Protein 3CU9 (pdb70)

Radius of gyration: 17.92 Å; Cα contacts (8 Å, |Δi|>4): 888; chains: 1; bounding box: 46×46×39 Å

Solvent-accessible surface area: 13416 Å² total; per-residue (Å²): 79,110,14,11,50,6,60,154,51,52,0,78,145,45,106,28,64,23,118,60,58,36,127,0,21,12,0,5,1,12,40,47,60,80,37,6,1,0,2,6,17,6,38,2,0,43,4,2,22,5,130,56,0,16,111,7,116,86,50,28,134,9,15,117,88,51,19,122,49,8,143,151,59,4,84,140,29,127,82,65,82,0,40,2,2,1,2,2,61,41,106,43,60,9,14,0,0,0,0,0,0,29,143,65,115,7,40,0,0,0,0,3,0,13,4,102,8,2,27,60,179,56,138,80,54,102,28,91,63,89,11,44,16,25,76,1,60,81,109,46,98,27,6,0,9,8,8,0,0,2,7,16,122,143,31,52,0,24,0,0,0,0,5,42,94,31,0,0,3,0,6,81,2,64,41,136,84,0,45,22,65,116,180,34,128,54,49,51,8,0,12,40,61,96,160,92,5,4,1,17,1,5,4,1,10,40,56,116,28,62,9,1,0,0,0,0,10,25,58,15,59,132,23,105,132,6,62,3,43,0,0,2,0,40,8,144,89,13,64,12,100,2,41,14,111,129,53,64,29,0,70,130,26,3,15,27,71,24,23,103,24,92,143,94,54,31,3,0,0,16,3,0,1,1,20,6,73,128,4,0,0,0,0,0,0,0,5,14,38,140,118,133,4,48,16,20,4,18,4,52,30,0,58,28,44,156,121,12,17,7,97,35,53,184

InterPro domains:
  IPR006710 Glycoside hydrolase, family 43 [PF04616] (25-311)
  IPR016840 Glycoside hydrolase, family 43, endo-1, 5-alpha-L-arabinosidase [PIRSF026534] (13-313)
  IPR023296 Glycosyl hydrolase, five-bladed beta-propeller domain superfamily [G3DSA:2.115.10.20] (2-315)
  IPR023296 Glycosyl hydrolase, five-bladed beta-propeller domain superfamily [SSF75005] (22-313)
  IPR050727 Glycosyl hydrolase 43 family arabinanases [PTHR43301] (21-313)

Organism: Geobacillus stearothermophilus (NCBI:txid1422)

CATH classification: 2.115.10.20

Sequence (314 aa):
VHFHPFGNVNFYEMDWSLKGDLWAHDPVIAKEGSRWYVFHTGSGIQIKTSEDGVHWENMGWVFPSLPDWYKQYVPEKDEDHLWAPDICFYNGIYYLYYSVSTFGKNTSVIGLATNQTLDPRDPDYEWKDMGPVIHSTASDNYNAIDPNVVFDQEGQPWLSFGSFWSGIQLIQLDTETMKPAAQAELLTIASRGEEPNAIEAPFIVCRNGYYYLFVSFDFCCRGIESTYKIAVGRSKDITGPYVDKNGVSMMQGGGTILDEGNDRWIGPGHCAVYFSGVSAILVNHAYDALKNGEPTLQIRPLYWDDEGWPYLSV

B-factor: mean 14.88, std 10.83, range [4.78, 112.62]

GO terms:
  GO:0046558 arabinan endo-1,5-alpha-L-arabinosidase activity (F, EXP)

Secondary structure (DSSP, 8-state):
-TTS--TT--GGGS----EE--B-SS-EEEEETTEEEEEESEETSEEEEESSSSEEEEEEES-SS--TTHHHH-TT--S-EEEEEEEEEETTEEEEEEEE--TT---EEEEEEEES-S-TTSTT---EEEEEEEEE-TTSSS---S-EEEE-TTS-EEEEE-BSTT-EEEEE--TTT-S--TTPPPEEEE--SSSS--EEEEEEEEETTEEEEEEEES--SSGGG---EEEEEEESSTTS--B-TTS-BGGGT--EEEE---SSEEEEEEEEEEEETTEEEEEEEEEETTTTTEEEEEEEEEEE-TTS-EEE--

Nearest PDB structures (foldseek):
  3cu9-assembly1_A  TM=1.003E+00  e=9.666E-62  Geobacillus stearothermophilus
  6f1g-assembly1_A  TM=1.001E+00  e=3.423E-59  Geobacillus stearothermophilus
  3d61-assembly1_A  TM=1.002E+00  e=5.316E-59  Geobacillus stearothermophilus
  3d60-assembly1_A  TM=1.002E+00  e=2.543E-58  Geobacillus stearothermophilus
  6a8h-assembly1_A  TM=9.991E-01  e=6.716E-56  Geobacillus thermodenitrificans

Foldseek 3Di:
DQFAADEFDFQVVDDQQAEEDFFFAQWDWHDDPQKIKIWFKDAQIWIWIDRHNGYIDTDDHQPPDDDPCLCVQEVPDDGGIKGNWEWTADPQKIWIWIKRYDPPAQSIWIWIWMFNDPDVVDPRGHTHGLGTADGDDRVDQWHHGQWYWDQPPVGWIKIWFTAWRQEIKIWTADVPSRHGDPPIDIAHAAFQQDVRTGKGQWYWDDDPQKIKIKIWGFADDPQQPGQIFIWIFIDSDPRDQTAHPVRHGRSNNHTHTAGRDDPAWHHWDSWYKDDNPNWIKIWTWTQGPVPRGRTGIGIFTWDADPVGHIYGDD

Structure (mmCIF, N/CA/C/O backbone):
data_3CU9
#
_entry.id   3CU9
#
_cell.length_a   86.141
_cell.length_b   89.579
_cell.length_c   76.041
_cell.angle_alpha   90.00
_cell.angle_beta   90.00
_cell.angle_gamma   90.00
#
_symmetry.space_group_name_H-M   'C 2 2 21'
#
loop_
_entity.id
_entity.type
_entity.pdbx_description
1 polymer 'Intracellular arabinanase'
2 non-polymer 'CALCIUM ION'
3 non-polymer GLYCEROL
4 water water
#
loop_
_atom_site.group_PDB
_atom_site.id
_atom_site.type_symbol
_atom_site.label_atom_id
_atom_site.label_alt_id
_atom_site.label_comp_id
_atom_site.label_asym_id
_atom_site.label_entity_id
_atom_site.label_seq_id
_atom_site.pdbx_PDB_ins_code
_atom_site.Cartn_x
_atom_site.Cartn_y
_atom_site.Cartn_z
_atom_site.occupancy
_atom_site.B_iso_or_equiv
_atom_site.auth_seq_id
_atom_site.auth_comp_id
_atom_site.auth_asym_id
_atom_site.auth_atom_id
_atom_site.pdbx_PDB_model_num
ATOM 1 N N . VAL A 1 1 ? -24.333 6.664 35.600 1.00 15.53 2 VAL A N 1
ATOM 2 C CA . VAL A 1 1 ? -23.188 6.168 34.881 1.00 13.61 2 VAL A CA 1
ATOM 3 C C . VAL A 1 1 ? -22.099 7.187 35.157 1.00 11.93 2 VAL A C 1
ATOM 4 O O . VAL A 1 1 ? -22.206 8.320 34.707 1.00 12.31 2 VAL A O 1
ATOM 8 N N . HIS A 1 2 ? -21.057 6.775 35.881 1.00 12.35 3 HIS A N 1
ATOM 9 C CA . HIS A 1 2 ? -20.136 7.789 36.432 1.00 12.69 3 HIS A CA 1
ATOM 10 C C . HIS A 1 2 ? -19.508 8.652 35.359 1.00 11.04 3 HIS A C 1
ATOM 11 O O . HIS A 1 2 ? -19.246 9.816 35.576 1.00 12.52 3 HIS A O 1
ATOM 18 N N . PHE A 1 3 ? -19.257 8.057 34.203 1.00 10.20 4 PHE A N 1
ATOM 19 C CA . PHE A 1 3 ? -18.528 8.740 33.133 1.00 9.78 4 PHE A CA 1
ATOM 20 C C . PHE A 1 3 ? -19.472 9.465 32.180 1.00 8.97 4 PHE A C 1
ATOM 21 O O . PHE A 1 3 ? -18.954 10.249 31.354 1.00 9.22 4 PHE A O 1
ATOM 29 N N . HIS A 1 4 ? -20.769 9.270 32.288 1.00 9.75 5 HIS A N 1
ATOM 30 C CA . HIS A 1 4 ? -21.827 10.016 31.554 1.00 8.94 5 HIS A CA 1
ATOM 31 C C . HIS A 1 4 ? -22.903 10.424 32.554 1.00 9.26 5 HIS A C 1
ATOM 32 O O . HIS A 1 4 ? -24.042 9.916 32.499 1.00 10.60 5 HIS A O 1
ATOM 39 N N . PRO A 1 5 ? -22.555 11.309 33.477 1.00 9.61 6 PRO A N 1
ATOM 40 C CA . PRO A 1 5 ? -23.518 11.631 34.569 1.00 10.51 6 PRO A CA 1
ATOM 41 C C . PRO A 1 5 ? -24.617 12.569 34.138 1.00 10.19 6 PRO A C 1
ATOM 42 O O . PRO A 1 5 ? -24.372 13.596 33.476 1.00 11.09 6 PRO A O 1
ATOM 46 N N . PHE A 1 6 ? -25.859 12.292 34.578 1.00 13.02 7 PHE A N 1
ATOM 47 C CA . PHE A 1 6 ? -27.004 13.195 34.282 1.00 16.57 7 PHE A CA 1
ATOM 48 C C . PHE A 1 6 ? -27.793 13.595 35.528 1.00 26.61 7 PHE A C 1
ATOM 49 O O . PHE A 1 6 ? -28.959 13.938 35.485 1.00 48.17 7 PHE A O 1
ATOM 57 N N . GLY A 1 7 ? -27.190 13.654 36.697 1.00 19.57 8 GLY A N 1
ATOM 58 C CA . GLY A 1 7 ? -27.885 14.080 37.896 1.00 24.64 8 GLY A CA 1
ATOM 59 C C . GLY A 1 7 ? -29.071 13.199 38.186 1.00 21.38 8 GLY A C 1
ATOM 60 O O . GLY A 1 7 ? -29.114 11.990 37.974 1.00 51.49 8 GLY A O 1
ATOM 61 N N . ASN A 1 8 ? -30.092 13.867 38.702 1.00 38.22 9 ASN A N 1
ATOM 62 C CA . ASN A 1 8 ? -31.311 13.247 39.175 1.00 48.59 9 ASN A CA 1
ATOM 63 C C . ASN A 1 8 ? -32.456 13.369 38.171 1.00 53.62 9 ASN A C 1
ATOM 64 O O . ASN A 1 8 ? -33.479 12.707 38.389 1.00 71.27 9 ASN A O 1
ATOM 69 N N . VAL A 1 9 ? -32.289 14.197 37.140 1.00 44.02 10 VAL A N 1
ATOM 70 C CA . VAL A 1 9 ? -33.401 14.474 36.222 1.00 35.00 10 VAL A CA 1
ATOM 71 C C . VAL A 1 9 ? -33.891 13.133 35.672 1.00 22.62 10 VAL A C 1
ATOM 72 O O . VAL A 1 9 ? -33.127 12.190 35.682 1.00 28.70 10 VAL A O 1
ATOM 76 N N . ASN A 1 10 ? -35.149 13.089 35.258 1.00 19.99 11 ASN A N 1
ATOM 77 C CA . ASN A 1 10 ? -35.852 11.871 34.905 1.00 18.68 11 ASN A CA 1
ATOM 78 C C . ASN A 1 10 ? -36.264 11.989 33.456 1.00 17.53 11 ASN A C 1
ATOM 79 O O . ASN A 1 10 ? -37.213 12.671 33.100 1.00 18.37 11 ASN A O 1
ATOM 84 N N . PHE A 1 11 ? -35.532 11.186 32.648 1.00 14.92 12 PHE A N 1
ATOM 85 C CA . PHE A 1 11 ? -35.755 11.380 31.244 1.00 12.71 12 PHE A CA 1
ATOM 86 C C . PHE A 1 11 ? -37.160 10.918 30.809 1.00 12.49 12 PHE A C 1
ATOM 87 O O . PHE A 1 11 ? -37.653 11.387 29.803 1.00 13.05 12 PHE A O 1
ATOM 95 N N . TYR A 1 12 ? -37.783 9.973 31.514 1.00 12.25 13 TYR A N 1
ATOM 96 C CA . TYR A 1 12 ? -39.070 9.442 31.082 1.00 12.70 13 TYR A CA 1
ATOM 97 C C . TYR A 1 12 ? -40.198 10.413 31.387 1.00 12.53 13 TYR A C 1
ATOM 98 O O . TYR A 1 12 ? -41.305 10.299 30.824 1.00 15.22 13 TYR A O 1
ATOM 107 N N . GLU A 1 13 ? -39.972 11.405 32.237 1.00 12.74 14 GLU A N 1
ATOM 108 C CA . GLU A 1 13 ? -40.978 12.385 32.572 1.00 14.50 14 GLU A CA 1
ATOM 109 C C . GLU A 1 13 ? -40.967 13.580 31.651 1.00 16.10 14 GLU A C 1
ATOM 110 O O . GLU A 1 13 ? -41.947 14.342 31.660 1.00 18.18 14 GLU A O 1
ATOM 116 N N . MET A 1 14 ? -39.914 13.804 30.887 1.00 12.73 15 MET A N 1
ATOM 117 C CA . MET A 1 14 ? -39.619 15.058 30.214 1.00 14.47 15 MET A CA 1
ATOM 118 C C . MET A 1 14 ? -40.318 15.097 28.876 1.00 11.41 15 MET A C 1
ATOM 119 O O . MET A 1 14 ? -40.577 14.065 28.246 1.00 15.26 15 MET A O 1
ATOM 124 N N . ASP A 1 15 ? -40.598 16.293 28.408 1.00 14.15 16 ASP A N 1
ATOM 125 C CA . ASP A 1 15 ? -41.148 16.586 27.085 1.00 15.90 16 ASP A CA 1
ATOM 126 C C . ASP A 1 15 ? -40.069 16.800 26.044 1.00 14.84 16 ASP A C 1
ATOM 127 O O . ASP A 1 15 ? -39.610 17.939 25.931 1.00 18.55 16 ASP A O 1
ATOM 132 N N . TRP A 1 16 ? -39.640 15.821 25.293 1.00 12.62 17 TRP A N 1
ATOM 133 C CA . TRP A 1 16 ? -38.525 15.875 24.378 1.00 11.63 17 TRP A CA 1
ATOM 134 C C . TRP A 1 16 ? -38.906 16.397 23.007 1.00 13.86 17 TRP A C 1
ATOM 135 O O . TRP A 1 16 ? -38.386 15.914 21.977 1.00 20.37 17 TRP A O 1
ATOM 146 N N . SER A 1 17 ? -39.735 17.421 22.938 1.00 14.49 18 SER A N 1
ATOM 147 C CA . SER A 1 17 ? -40.089 18.145 21.733 1.00 13.36 18 SER A CA 1
ATOM 148 C C . SER A 1 17 ? -39.018 19.174 21.516 1.00 12.44 18 SER A C 1
ATOM 149 O O . SER A 1 17 ? -39.159 20.246 22.052 1.00 14.04 18 SER A O 1
ATOM 152 N N . LEU A 1 18 ? -37.944 18.822 20.798 1.00 10.29 19 LEU A N 1
ATOM 153 C CA . LEU A 1 18 ? -36.814 19.751 20.769 1.00 10.37 19 LEU A CA 1
ATOM 154 C C . LEU A 1 18 ? -37.119 21.027 19.978 1.00 10.86 19 LEU A C 1
ATOM 155 O O . LEU A 1 18 ? -37.967 21.083 19.087 1.00 12.18 19 LEU A O 1
ATOM 160 N N . LYS A 1 19 ? -36.385 22.071 20.356 1.00 10.46 20 LYS A N 1
ATOM 161 C CA . LYS A 1 19 ? -36.549 23.376 19.761 1.00 11.10 20 LYS A CA 1
ATOM 162 C C . LYS A 1 19 ? -35.188 24.026 19.556 1.00 11.02 20 LYS A C 1
ATOM 163 O O . LYS A 1 19 ? -34.241 23.699 20.256 1.00 12.20 20 LYS A O 1
ATOM 169 N N . GLY A 1 20 ? -35.144 25.005 18.648 1.00 12.08 21 GLY A N 1
ATOM 170 C CA . GLY A 1 20 ? -33.934 25.815 18.517 1.00 12.39 21 GLY A CA 1
ATOM 171 C C . GLY A 1 20 ? -33.112 25.349 17.331 1.00 11.32 21 GLY A C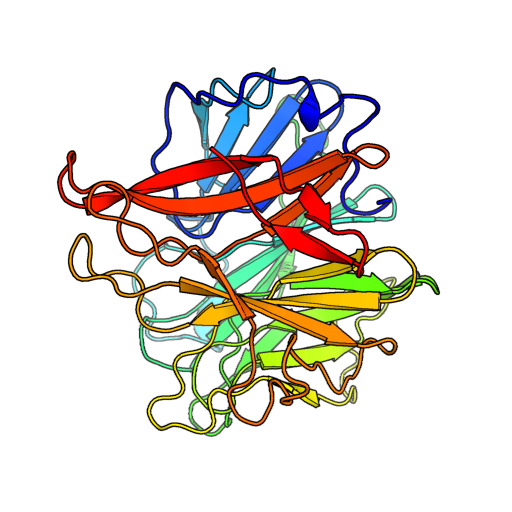 1
ATOM 172 O O . GLY A 1 20 ? -33.622 25.028 16.235 1.00 14.77 21 GLY A O 1
ATOM 173 N N . ASP A 1 21 ? -31.809 25.343 17.590 1.00 11.27 22 ASP A N 1
ATOM 174 C CA . ASP A 1 21 ? -30.786 25.057 16.575 1.00 11.39 22 ASP A CA 1
ATOM 175 C C . ASP A 1 21 ? -30.569 23.553 16.554 1.00 10.50 22 ASP A C 1
ATOM 176 O O . ASP A 1 21 ? -29.777 23.043 17.327 1.00 11.98 22 ASP A O 1
ATOM 181 N N . LEU A 1 22 ? -31.268 22.843 15.684 1.00 11.24 23 LEU A N 1
ATOM 182 C CA . LEU A 1 22 ? -31.289 21.364 15.742 1.00 10.47 23 LEU A CA 1
ATOM 183 C C . LEU A 1 22 ? -30.528 20.727 14.605 1.00 10.65 23 LEU A C 1
ATOM 184 O O . LEU A 1 22 ? -30.541 19.482 14.529 1.00 10.38 23 LEU A O 1
ATOM 189 N N . TRP A 1 23 ? -29.816 21.441 13.738 1.00 11.20 24 TRP A N 1
ATOM 190 C CA . TRP A 1 23 ? -28.968 20.772 12.760 1.00 10.86 24 TRP A CA 1
ATOM 191 C C . TRP A 1 23 ? -27.895 19.995 13.479 1.00 9.81 24 TRP A C 1
ATOM 192 O O . TRP A 1 23 ? -27.183 20.591 14.298 1.00 11.90 24 TRP A O 1
ATOM 203 N N . ALA A 1 24 ? -27.726 18.728 13.191 1.00 8.98 25 ALA A N 1
ATOM 204 C CA . ALA A 1 24 ? -26.713 17.948 13.917 1.00 9.75 25 ALA A CA 1
ATOM 205 C C . ALA A 1 24 ? -26.434 16.700 13.093 1.00 8.61 25 ALA A C 1
ATOM 206 O O . ALA A 1 24 ? -27.306 16.165 12.424 1.00 9.37 25 ALA A O 1
ATOM 208 N N . HIS A 1 25 ? -25.207 16.218 13.206 1.00 8.36 26 HIS A N 1
ATOM 209 C CA . HIS A 1 25 ? -24.798 14.976 12.552 1.00 8.44 26 HIS A CA 1
ATOM 210 C C . HIS A 1 25 ? -23.845 14.267 13.483 1.00 7.27 26 HIS A C 1
ATOM 211 O O . HIS A 1 25 ? -22.826 14.897 13.879 1.00 7.87 26 HIS A O 1
ATOM 218 N N . ASP A 1 26 ? -24.125 13.014 13.847 1.00 7.12 27 ASP A N 1
ATOM 219 C CA . ASP A 1 26 ? -23.253 12.203 14.692 1.00 7.95 27 ASP A CA 1
ATOM 220 C C . ASP A 1 26 ? -23.079 12.715 16.115 1.00 8.05 27 ASP A C 1
ATOM 221 O O . ASP A 1 26 ? -21.937 12.871 16.604 1.00 9.25 27 ASP A O 1
ATOM 226 N N . PRO A 1 27 ? -24.183 12.979 16.816 1.00 8.27 28 PRO A N 1
ATOM 227 C CA . PRO A 1 27 ? -24.104 13.654 18.122 1.00 8.81 28 PRO A CA 1
ATOM 228 C C . PRO A 1 27 ? -23.711 12.791 19.303 1.00 8.47 28 PRO A C 1
ATOM 229 O O . PRO A 1 27 ? -23.934 11.563 19.339 1.00 10.08 28 PRO A O 1
ATOM 233 N N . VAL A 1 28 ? -23.203 13.481 20.318 1.00 7.48 29 VAL A N 1
ATOM 234 C CA . VAL A 1 28 ? -23.139 12.992 21.683 1.00 7.34 29 VAL A CA 1
ATOM 235 C C . VAL A 1 28 ? -23.558 14.119 22.610 1.00 6.96 29 VAL A C 1
ATOM 236 O O . VAL A 1 28 ? -23.588 15.297 22.194 1.00 8.18 29 VAL A O 1
ATOM 240 N N . ILE A 1 29 ? -23.864 13.806 23.871 1.00 7.72 30 ILE A N 1
ATOM 241 C CA . ILE A 1 29 ? -24.364 14.752 24.874 1.00 7.98 30 ILE A CA 1
ATOM 242 C C . ILE A 1 29 ? -23.602 14.538 26.187 1.00 7.95 30 ILE A C 1
ATOM 243 O O . ILE A 1 29 ? -23.304 13.427 26.575 1.00 8.43 30 ILE A O 1
ATOM 248 N N . ALA A 1 30 ? -23.321 15.679 26.853 1.00 8.54 31 ALA A N 1
ATOM 249 C CA . ALA A 1 30 ? -22.894 15.666 28.227 1.00 8.58 31 ALA A CA 1
ATOM 250 C C . ALA A 1 30 ? -23.635 16.746 29.022 1.00 9.19 31 ALA A C 1
ATOM 251 O O . ALA A 1 30 ? -24.100 17.729 28.438 1.00 11.10 31 ALA A O 1
ATOM 253 N N . LYS A 1 31 ? -23.686 16.568 30.322 1.00 8.82 32 LYS A N 1
ATOM 254 C CA . LYS A 1 31 ? -24.314 17.518 31.219 1.00 9.77 32 LYS A CA 1
ATOM 255 C C . LYS A 1 31 ? -23.339 17.823 32.347 1.00 9.19 32 LYS A C 1
ATOM 256 O O . LYS A 1 31 ? -22.778 16.892 32.922 1.00 10.62 32 LYS A O 1
ATOM 262 N N . GLU A 1 32 ? -23.133 19.091 32.618 1.00 10.66 33 GLU A N 1
ATOM 263 C CA . GLU A 1 32 ? -22.294 19.511 33.734 1.00 10.27 33 GLU A CA 1
ATOM 264 C C . GLU A 1 32 ? -23.082 20.571 34.462 1.00 11.59 33 GLU A C 1
ATOM 265 O O . GLU A 1 32 ? -23.420 21.626 33.956 1.00 12.41 33 GLU A O 1
ATOM 271 N N . GLY A 1 33 ? -23.396 20.275 35.720 1.00 13.07 34 GLY A N 1
ATOM 272 C CA . GLY A 1 33 ? -24.278 21.174 36.489 1.00 16.10 34 GLY A CA 1
ATOM 273 C C . GLY A 1 33 ? -25.620 21.345 35.768 1.00 16.01 34 GLY A C 1
ATOM 274 O O . GLY A 1 33 ? -26.166 20.353 35.306 1.00 17.19 34 GLY A O 1
ATOM 275 N N . SER A 1 34 ? -26.058 22.586 35.634 1.00 16.50 35 SER A N 1
ATOM 276 C CA . SER A 1 34 ? -27.353 22.887 35.001 1.00 17.83 35 SER A CA 1
ATOM 277 C C . SER A 1 34 ? -27.291 22.957 33.501 1.00 16.04 35 SER A C 1
ATOM 278 O O . SER A 1 34 ? -28.323 23.191 32.888 1.00 17.06 35 SER A O 1
ATOM 281 N N . ARG A 1 35 ? -26.121 22.792 32.883 1.00 13.79 36 ARG A N 1
ATOM 282 C CA . ARG A 1 35 ? -25.968 23.000 31.455 1.00 10.64 36 ARG A CA 1
ATOM 283 C C . ARG A 1 35 ? -25.752 21.701 30.722 1.00 10.63 36 ARG A C 1
ATOM 284 O O . ARG A 1 35 ? -24.989 20.828 31.184 1.00 11.14 36 ARG A O 1
ATOM 292 N N . TRP A 1 36 ? -26.402 21.603 29.572 1.00 9.70 37 TRP A N 1
ATOM 293 C CA . TRP A 1 36 ? -26.271 20.454 28.691 1.00 9.54 37 TRP A CA 1
ATOM 294 C C . TRP A 1 36 ? -25.488 20.855 27.426 1.00 8.90 37 TRP A C 1
ATOM 295 O O . TRP A 1 36 ? -25.571 22.025 27.009 1.00 10.54 37 TRP A O 1
ATOM 306 N N . TYR A 1 37 ? -24.753 19.905 26.845 1.00 8.91 38 TYR A N 1
ATOM 307 C CA . TYR A 1 37 ? -23.918 20.175 25.652 1.00 8.86 38 TYR A CA 1
ATOM 308 C C . TYR A 1 37 ? -24.106 19.056 24.652 1.00 8.58 38 TYR A C 1
ATOM 309 O O . TYR A 1 37 ? -24.154 17.882 25.012 1.00 10.12 38 TYR A O 1
ATOM 318 N N . VAL A 1 38 ? -24.197 19.426 23.375 1.00 8.09 39 VAL A N 1
ATOM 319 C CA . VAL A 1 38 ? -24.088 18.501 22.261 1.00 7.96 39 VAL A CA 1
ATOM 320 C C . VAL A 1 38 ? -22.733 18.774 21.584 1.00 7.42 39 VAL A C 1
ATOM 321 O O . VAL A 1 38 ? -22.405 19.948 21.348 1.00 8.51 39 VAL A O 1
ATOM 325 N N . PHE A 1 39 ? -22.029 17.709 21.287 1.00 7.30 40 PHE A N 1
ATOM 326 C CA . PHE A 1 39 ? -20.886 17.793 20.358 1.00 7.20 40 PHE A CA 1
ATOM 327 C C . PHE A 1 39 ? -21.276 17.022 19.135 1.00 6.66 40 PHE A C 1
ATOM 328 O O . PHE A 1 39 ? -21.810 15.921 19.218 1.00 7.64 40 PHE A O 1
ATOM 336 N N . HIS A 1 40 ? -20.918 17.523 17.959 1.00 6.74 41 HIS A N 1
ATOM 337 C CA . HIS A 1 40 ? -21.247 16.782 16.733 1.00 7.55 41 HIS A CA 1
ATOM 338 C C . HIS A 1 40 ? -20.261 17.103 15.624 1.00 6.80 41 HIS A C 1
ATOM 339 O O . HIS A 1 40 ? -19.426 18.016 15.689 1.00 7.18 41 HIS A O 1
ATOM 346 N N . THR A 1 41 ? -20.403 16.345 14.522 1.00 6.84 42 THR A N 1
ATOM 347 C CA . THR A 1 41 ? -19.563 16.501 13.339 1.00 7.18 42 THR A CA 1
ATOM 348 C C . THR A 1 41 ? -19.707 17.868 12.738 1.00 7.30 42 THR A C 1
ATOM 349 O O . THR A 1 41 ? -20.815 18.406 12.590 1.00 8.71 42 THR A O 1
ATOM 353 N N . GLY A 1 42 ? -18.570 18.461 12.359 1.00 7.37 43 GLY A N 1
ATOM 354 C CA . GLY A 1 42 ? -18.568 19.734 11.670 1.00 7.85 43 GLY A CA 1
ATOM 355 C C . GLY A 1 42 ? -17.227 20.441 11.890 1.00 7.72 43 GLY A C 1
ATOM 356 O O . GLY A 1 42 ? -16.289 19.880 12.450 1.00 7.92 43 GLY A O 1
ATOM 357 N N . SER A 1 43 ? -17.149 21.699 11.419 1.00 8.85 44 SER A N 1
ATOM 358 C CA . SER A 1 43 ? -15.897 22.401 11.478 1.00 9.04 44 SER A CA 1
ATOM 359 C C . SER A 1 43 ? -15.379 22.474 12.898 1.00 8.35 44 SER A C 1
ATOM 360 O O . SER A 1 43 ? -16.042 22.969 13.794 1.00 9.26 44 SER A O 1
ATOM 363 N N . GLY A 1 44 ? -14.161 21.984 13.098 1.00 8.67 45 GLY A N 1
ATOM 364 C CA . GLY A 1 44 ? -13.483 22.012 14.387 1.00 9.16 45 GLY A CA 1
ATOM 365 C C . GLY A 1 44 ? -14.162 21.309 15.548 1.00 7.87 45 GLY A C 1
ATOM 366 O O . GLY A 1 44 ? -13.696 21.535 16.696 1.00 8.22 45 GLY A O 1
ATOM 367 N N . ILE A 1 45 ? -15.128 20.435 15.256 1.00 7.42 46 ILE A N 1
ATOM 368 C CA . ILE A 1 45 ? -16.103 19.837 16.227 1.00 7.35 46 ILE A CA 1
ATOM 369 C C . ILE A 1 45 ? -17.067 20.946 16.683 1.00 7.15 46 ILE A C 1
ATOM 370 O O . ILE A 1 45 ? -16.667 21.903 17.369 1.00 8.86 46 ILE A O 1
ATOM 375 N N . GLN A 1 46 ? -18.319 20.827 16.261 1.00 7.79 47 GLN A N 1
ATOM 376 C CA . GLN A 1 46 ? -19.344 21.814 16.641 1.00 7.53 47 GLN A CA 1
ATOM 377 C C . GLN A 1 46 ? -19.926 21.541 18.003 1.00 7.58 47 GLN A C 1
ATOM 378 O O . GLN A 1 46 ? -20.099 20.349 18.376 1.00 8.06 47 GLN A O 1
ATOM 384 N N . ILE A 1 47 ? -20.311 22.597 18.701 1.00 8.24 48 ILE A N 1
ATOM 385 C CA . ILE A 1 47 ? -20.859 22.509 20.038 1.00 8.16 48 ILE A CA 1
ATOM 386 C C . ILE A 1 47 ? -22.226 23.224 20.073 1.00 8.47 48 ILE A C 1
ATOM 387 O O . ILE A 1 47 ? -22.322 24.323 19.484 1.00 8.94 48 ILE A O 1
ATOM 392 N N . LYS A 1 48 ? -23.178 22.638 20.772 1.00 8.15 49 LYS A N 1
ATOM 393 C CA . LYS A 1 48 ? -24.424 23.321 21.119 1.00 8.98 49 LYS A CA 1
ATOM 394 C C . LYS A 1 48 ? -24.595 23.235 22.625 1.00 8.92 49 LYS A C 1
ATOM 395 O O . LYS A 1 48 ? -24.052 22.351 23.245 1.00 9.51 49 LYS A O 1
ATOM 401 N N . THR A 1 49 ? -25.373 24.159 23.195 1.00 9.96 50 THR A N 1
ATOM 402 C CA . THR A 1 49 ? -25.702 24.132 24.621 1.00 9.26 50 THR A CA 1
ATOM 403 C C . THR A 1 49 ? -27.213 24.368 24.818 1.00 9.40 50 THR A C 1
ATOM 404 O O . THR A 1 49 ? -27.889 24.846 24.004 1.00 10.95 50 THR A O 1
ATOM 408 N N . SER A 1 50 ? -27.635 23.898 25.987 1.00 11.35 51 SER A N 1
ATOM 409 C CA . SER A 1 50 ? -29.016 23.993 26.429 1.00 10.95 51 SER A CA 1
ATOM 410 C C . SER A 1 50 ? -29.061 24.059 27.938 1.00 11.62 51 SER A C 1
ATOM 411 O O . SER A 1 50 ? -28.303 23.430 28.636 1.00 12.08 51 SER A O 1
ATOM 414 N N . GLU A 1 51 ? -30.052 24.845 28.431 1.00 11.14 52 GLU A N 1
ATOM 415 C CA . GLU A 1 51 ? -30.328 24.822 29.865 1.00 11.30 52 GLU A CA 1
ATOM 416 C C . GLU A 1 51 ? -31.144 23.626 30.307 1.00 11.99 52 GLU A C 1
ATOM 417 O O . GLU A 1 51 ? -31.106 23.238 31.496 1.00 14.26 52 GLU A O 1
ATOM 423 N N . ASP A 1 52 ? -31.889 23.018 29.422 1.00 11.80 53 ASP A N 1
ATOM 424 C CA . ASP A 1 52 ? -32.895 22.015 29.833 1.00 12.25 53 ASP A CA 1
ATOM 425 C C . ASP A 1 52 ? -32.804 20.683 29.087 1.00 12.71 53 ASP A C 1
ATOM 426 O O . ASP A 1 52 ? -33.553 19.771 29.467 1.00 14.32 53 ASP A O 1
ATOM 431 N N . GLY A 1 53 ? -31.976 20.604 28.043 1.00 11.72 54 GLY A N 1
ATOM 432 C CA . GLY A 1 53 ? -31.878 19.416 27.222 1.00 13.41 54 GLY A CA 1
ATOM 433 C C . GLY A 1 53 ? -32.783 19.428 25.995 1.00 12.07 54 GLY A C 1
ATOM 434 O O . GLY A 1 53 ? -32.708 18.536 25.158 1.00 11.42 54 GLY A O 1
ATOM 435 N N . VAL A 1 54 ? -33.631 20.464 25.924 1.00 11.48 55 VAL A N 1
ATOM 436 C CA . VAL A 1 54 ? -34.703 20.537 24.946 1.00 12.17 55 VAL A CA 1
ATOM 437 C C . VAL A 1 54 ? -34.587 21.719 23.994 1.00 10.76 55 VAL A C 1
ATOM 438 O O . VAL A 1 54 ? -34.777 21.529 22.768 1.00 11.70 55 VAL A O 1
ATOM 442 N N . HIS A 1 55 ? -34.297 22.902 24.509 1.00 11.50 56 HIS A N 1
ATOM 443 C CA . HIS A 1 55 ? -34.087 24.098 23.686 1.00 11.96 56 HIS A CA 1
ATOM 444 C C . HIS A 1 55 ? -32.603 24.254 23.473 1.00 10.75 56 HIS A C 1
ATOM 445 O O . HIS A 1 55 ? -31.853 24.492 24.443 1.00 11.63 56 HIS A O 1
ATOM 452 N N . TRP A 1 56 ? -32.133 24.108 22.237 1.00 10.72 57 TRP A N 1
ATOM 453 C CA . TRP A 1 56 ? -30.710 24.077 21.903 1.00 10.74 57 TRP A CA 1
ATOM 454 C C . TRP A 1 56 ? -30.268 25.327 21.183 1.00 10.43 57 TRP A C 1
ATOM 455 O O . TRP A 1 56 ? -30.989 25.867 20.349 1.00 11.67 57 TRP A O 1
ATOM 466 N N . GLU A 1 57 ? -29.049 25.750 21.495 1.00 10.93 58 GLU A N 1
ATOM 467 C CA . GLU A 1 57 ? -28.451 26.904 20.855 1.00 11.46 58 GLU A CA 1
ATOM 468 C C . GLU A 1 57 ? -27.038 26.588 20.397 1.00 11.13 58 GLU A C 1
ATOM 469 O O . GLU A 1 57 ? -26.243 26.035 21.162 1.00 10.75 58 GLU A O 1
ATOM 475 N N . ASN A 1 58 ? -26.722 27.006 19.171 1.00 11.31 59 ASN A N 1
ATOM 476 C CA . ASN A 1 58 ? -25.376 26.796 18.655 1.00 10.92 59 ASN A CA 1
ATOM 477 C C . ASN A 1 58 ? -24.375 27.574 19.489 1.00 12.24 59 ASN A C 1
ATOM 478 O O . ASN A 1 58 ? -24.662 28.764 19.765 1.00 16.22 59 ASN A O 1
ATOM 483 N N . MET A 1 59 ? -23.226 26.999 19.786 1.00 10.79 60 MET A N 1
ATOM 484 C CA . MET A 1 59 ? -22.246 27.708 20.645 1.00 13.86 60 MET A CA 1
ATOM 485 C C . MET A 1 59 ? -20.769 27.913 20.435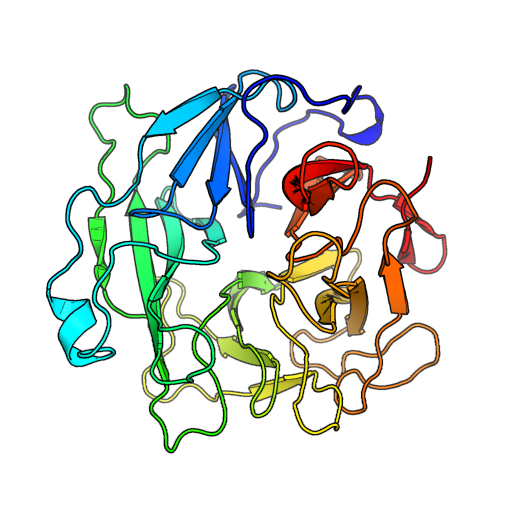 1.00 39.42 60 MET A C 1
ATOM 486 O O . MET A 1 59 ? -20.033 28.415 21.295 1.00 61.95 60 MET A O 1
ATOM 491 N N . GLY A 1 60 ? -20.185 27.493 19.412 1.00 17.27 61 GLY A N 1
ATOM 492 C CA . GLY A 1 60 ? -18.797 27.560 19.038 1.00 11.13 61 GLY A CA 1
ATOM 493 C C . GLY A 1 60 ? -18.289 26.181 18.591 1.00 9.57 61 GLY A C 1
ATOM 494 O O . GLY A 1 60 ? -19.058 25.344 18.100 1.00 11.18 61 GLY A O 1
ATOM 495 N N . TRP A 1 61 ? -17.003 26.050 18.732 1.00 9.32 62 TRP A N 1
ATOM 496 C CA . TRP A 1 61 ? -16.341 24.831 18.230 1.00 10.61 62 TRP A CA 1
ATOM 497 C C . TRP A 1 61 ? -15.137 24.577 19.081 1.00 10.69 62 TRP A C 1
ATOM 498 O O . TRP A 1 61 ? -14.652 25.462 19.827 1.00 14.14 62 TRP A O 1
ATOM 509 N N . VAL A 1 62 ? -14.599 23.332 19.015 1.00 9.52 63 VAL A N 1
ATOM 510 C CA . VAL A 1 62 ? -13.472 22.985 19.876 1.00 10.77 63 VAL A CA 1
ATOM 511 C C . VAL A 1 62 ? -12.119 23.478 19.351 1.00 11.37 63 VAL A C 1
ATOM 512 O O . VAL A 1 62 ? -11.311 23.956 20.145 1.00 13.40 63 VAL A O 1
ATOM 516 N N . PHE A 1 63 ? -11.836 23.314 18.061 1.00 10.86 64 PHE A N 1
ATOM 517 C CA . PHE A 1 63 ? -10.594 23.654 17.415 1.00 13.24 64 PHE A CA 1
ATOM 518 C C . PHE A 1 63 ? -10.769 24.682 16.311 1.00 14.46 64 PHE A C 1
ATOM 519 O O . PHE A 1 63 ? -11.071 24.404 15.155 1.00 21.53 64 PHE A O 1
ATOM 527 N N . PRO A 1 64 ? -10.510 25.935 16.651 1.00 17.71 65 PRO A N 1
ATOM 528 C CA . PRO A 1 64 ? -10.572 27.042 15.682 1.00 23.59 65 PRO A CA 1
ATOM 529 C C . PRO A 1 64 ? -9.540 26.911 14.542 1.00 16.11 65 PRO A C 1
ATOM 530 O O . PRO A 1 64 ? -9.698 27.300 13.403 1.00 22.62 65 PRO A O 1
ATOM 534 N N . SER A 1 65 ? -8.454 26.235 14.904 1.00 16.02 66 SER A N 1
ATOM 535 C CA . SER A 1 65 ? -7.381 25.914 13.964 1.00 17.92 66 SER A CA 1
ATOM 536 C C . SER A 1 65 ? -6.969 24.473 14.264 1.00 14.05 66 SER A C 1
ATOM 537 O O . SER A 1 65 ? -6.796 24.090 15.381 1.00 18.53 66 SER A O 1
ATOM 540 N N . LEU A 1 66 ? -6.867 23.734 13.196 1.00 16.40 67 LEU A N 1
ATOM 541 C CA . LEU A 1 66 ? -6.633 22.294 13.381 1.00 13.52 67 LEU A CA 1
ATOM 542 C C . LEU A 1 66 ? -5.173 22.021 13.729 1.00 13.87 67 LEU A C 1
ATOM 543 O O . LEU A 1 66 ? -4.256 22.631 13.144 1.00 16.87 67 LEU A O 1
ATOM 548 N N . PRO A 1 67 ? -4.900 21.118 14.644 1.00 11.44 68 PRO A N 1
ATOM 549 C CA . PRO A 1 67 ? -3.546 20.640 14.953 1.00 12.15 68 PRO A CA 1
ATOM 550 C C . PRO A 1 67 ? -2.743 20.236 13.740 1.00 9.72 68 PRO A C 1
ATOM 551 O O . PRO A 1 67 ? -3.255 19.521 12.887 1.00 10.92 68 PRO A O 1
ATOM 555 N N . ASP A 1 68 ? -1.479 20.614 13.688 1.00 10.69 69 ASP A N 1
ATOM 556 C CA . ASP A 1 68 ? -0.597 20.217 12.596 1.00 10.69 69 ASP A CA 1
ATOM 557 C C . ASP A 1 68 ? -0.468 18.691 12.468 1.00 9.79 69 ASP A C 1
ATOM 558 O O . ASP A 1 68 ? -0.282 18.200 11.334 1.00 9.65 69 ASP A O 1
ATOM 563 N N . TRP A 1 69 ? -0.527 17.955 13.577 1.00 8.57 70 TRP A N 1
ATOM 564 C CA . TRP A 1 69 ? -0.218 16.521 13.515 1.00 8.36 70 TRP A CA 1
ATOM 565 C C . TRP A 1 69 ? -1.217 15.745 12.678 1.00 7.86 70 TRP A C 1
ATOM 566 O O . TRP A 1 69 ? -0.909 14.652 12.235 1.00 8.02 70 TRP A O 1
ATOM 577 N N . TYR A 1 70 ? -2.404 16.289 12.431 1.00 8.16 71 TYR A N 1
ATOM 578 C CA . TYR A 1 70 ? -3.365 15.576 11.571 1.00 8.47 71 TYR A CA 1
ATOM 579 C C . TYR A 1 70 ? -2.754 15.221 10.234 1.00 8.90 71 TYR A C 1
ATOM 580 O O . TYR A 1 70 ? -3.050 14.181 9.652 1.00 9.52 71 TYR A O 1
ATOM 589 N N . LYS A 1 71 ? -1.901 16.089 9.718 1.00 9.16 72 LYS A N 1
ATOM 590 C CA . LYS A 1 71 ? -1.316 15.949 8.392 1.00 10.80 72 LYS A CA 1
ATOM 591 C C . LYS A 1 71 ? -0.342 14.758 8.329 1.00 9.62 72 LYS A C 1
ATOM 592 O O . LYS A 1 71 ? -0.088 14.217 7.253 1.00 10.92 72 LYS A O 1
ATOM 598 N N . GLN A 1 72 ? 0.185 14.357 9.466 1.00 9.06 73 GLN A N 1
ATOM 599 C CA . GLN A 1 72 ? 1.096 13.204 9.513 1.00 9.82 73 GLN A CA 1
ATOM 600 C C . GLN A 1 72 ? 0.330 11.910 9.213 1.00 9.63 73 GLN A C 1
ATOM 601 O O . GLN A 1 72 ? 0.936 10.927 8.769 1.00 10.39 73 GLN A O 1
ATOM 607 N N . TYR A 1 73 ? -0.976 11.897 9.509 1.00 9.40 74 TYR A N 1
ATOM 608 C CA . TYR A 1 73 ? -1.804 10.692 9.330 1.00 9.35 74 TYR A CA 1
ATOM 609 C C . TYR A 1 73 ? -2.738 10.768 8.138 1.00 9.52 74 TYR A C 1
ATOM 610 O O . TYR A 1 73 ? -2.989 9.755 7.502 1.00 10.47 74 TYR A O 1
ATOM 619 N N . VAL A 1 74 ? -3.249 11.963 7.837 1.00 9.42 75 VAL A N 1
ATOM 620 C CA . VAL A 1 74 ? -4.256 12.156 6.781 1.00 9.19 75 VAL A CA 1
ATOM 621 C C . VAL A 1 74 ? -3.829 13.343 5.916 1.00 10.46 75 VAL A C 1
ATOM 622 O O . VAL A 1 74 ? -4.454 14.420 5.938 1.00 10.18 75 VAL A O 1
ATOM 626 N N . PRO A 1 75 ? -2.709 13.225 5.220 1.00 10.94 76 PRO A N 1
ATOM 627 C CA . PRO A 1 75 ? -2.129 14.379 4.539 1.00 13.72 76 PRO A CA 1
ATOM 628 C C . PRO A 1 75 ? -3.036 14.954 3.433 1.00 14.23 76 PRO A C 1
ATOM 629 O O . PRO A 1 75 ? -2.880 16.123 3.115 1.00 17.39 76 PRO A O 1
ATOM 633 N N . GLU A 1 76 ? -3.954 14.180 2.885 1.00 12.51 77 GLU A N 1
ATOM 634 C CA . GLU A 1 76 ? -4.800 14.748 1.833 1.00 16.39 77 GLU A CA 1
ATOM 635 C C . GLU A 1 76 ? -6.034 15.461 2.348 1.00 13.15 77 GLU A C 1
ATOM 636 O O . GLU A 1 76 ? -6.773 16.034 1.539 1.00 15.38 77 GLU A O 1
ATOM 642 N N . LYS A 1 77 ? -6.266 15.483 3.650 1.00 11.36 78 LYS A N 1
ATOM 643 C CA . LYS A 1 77 ? -7.425 16.234 4.144 1.00 12.93 78 LYS A CA 1
ATOM 644 C C . LYS A 1 77 ? -7.242 17.709 3.888 1.00 13.38 78 LYS A C 1
ATOM 645 O O . LYS A 1 77 ? -6.187 18.250 4.213 1.00 20.40 78 LYS A O 1
ATOM 651 N N . ASP A 1 78 ? -8.296 18.296 3.332 1.00 14.12 79 ASP A N 1
ATOM 652 C CA . ASP A 1 78 ? -8.194 19.662 2.810 1.00 17.32 79 ASP A CA 1
ATOM 653 C C . ASP A 1 78 ? -9.327 20.538 3.331 1.00 22.66 79 ASP A C 1
ATOM 654 O O . ASP A 1 78 ? -9.536 21.568 2.662 1.00 26.30 79 ASP A O 1
ATOM 659 N N . GLU A 1 79 ? -10.009 20.201 4.397 1.00 17.05 80 GLU A N 1
ATOM 660 C CA . GLU A 1 79 ? -11.090 20.999 4.972 1.00 14.07 80 GLU A CA 1
ATOM 661 C C . GLU A 1 79 ? -11.077 20.727 6.483 1.00 11.98 80 GLU A C 1
ATOM 662 O O . GLU A 1 79 ? -10.326 19.862 6.982 1.00 13.38 80 GLU A O 1
ATOM 668 N N . ASP A 1 80 ? -11.930 21.454 7.235 1.00 12.07 81 ASP A N 1
ATOM 669 C CA . ASP A 1 80 ? -11.746 21.450 8.688 1.00 12.09 81 ASP A CA 1
ATOM 670 C C . ASP A 1 80 ? -12.814 20.680 9.424 1.00 10.28 81 ASP A C 1
ATOM 671 O O . ASP A 1 80 ? -12.906 20.847 10.649 1.00 10.12 81 ASP A O 1
ATOM 676 N N . HIS A 1 81 ? -13.587 19.816 8.745 1.00 9.91 82 HIS A N 1
ATOM 677 C CA . HIS A 1 81 ? -14.619 19.084 9.500 1.00 9.95 82 HIS A CA 1
ATOM 678 C C . HIS A 1 81 ? -14.000 17.884 10.207 1.00 10.04 82 HIS A C 1
ATOM 679 O O . HIS A 1 81 ? -13.304 17.064 9.614 1.00 14.48 82 HIS A O 1
ATOM 686 N N . LEU A 1 82 ? -14.359 17.819 11.504 1.00 7.83 83 LEU A N 1
ATOM 687 C CA . LEU A 1 82 ? -13.950 16.704 12.370 1.00 7.51 83 LEU A CA 1
ATOM 688 C C . LEU A 1 82 ? -15.201 15.922 12.706 1.00 6.74 83 LEU A C 1
ATOM 689 O O . LEU A 1 82 ? -16.281 16.514 12.828 1.00 8.39 83 LEU A O 1
ATOM 694 N N . TRP A 1 83 ? -15.098 14.592 12.772 1.00 6.52 84 TRP A N 1
ATOM 695 C CA . TRP A 1 83 ? -16.335 13.796 12.787 1.00 6.78 84 TRP A CA 1
ATOM 696 C C . TRP A 1 83 ? -16.534 12.995 14.075 1.00 6.78 84 TRP A C 1
ATOM 697 O O . TRP A 1 83 ? -15.567 12.489 14.687 1.00 6.92 84 TRP A O 1
ATOM 708 N N . ALA A 1 84 ? -17.794 12.829 14.413 1.00 6.66 85 ALA A N 1
ATOM 709 C CA . ALA A 1 84 ? -18.253 11.776 15.330 1.00 6.47 85 ALA A CA 1
ATOM 710 C C . ALA A 1 84 ? -17.532 11.878 16.678 1.00 6.07 85 ALA A C 1
ATOM 711 O O . ALA A 1 84 ? -16.890 10.933 17.146 1.00 6.36 85 ALA A O 1
ATOM 713 N N . PRO A 1 85 ? -17.635 13.018 17.331 1.00 6.08 86 PRO A N 1
ATOM 714 C CA . PRO A 1 85 ? -17.022 13.161 18.645 1.00 6.71 86 PRO A CA 1
ATOM 715 C C . PRO A 1 85 ? -17.698 12.230 19.674 1.00 6.28 86 PRO A C 1
ATOM 716 O O . PRO A 1 85 ? -18.863 11.874 19.556 1.00 7.06 86 PRO A O 1
ATOM 720 N N . ASP A 1 86 ? -16.954 11.938 20.743 1.00 6.71 87 ASP A N 1
ATOM 721 C CA . ASP A 1 86 ? -17.462 11.129 21.834 1.00 6.67 87 ASP A CA 1
ATOM 722 C C . ASP A 1 86 ? -16.960 11.740 23.136 1.00 6.69 87 ASP A C 1
ATOM 723 O O . ASP A 1 86 ? -15.760 12.036 23.212 1.00 7.41 87 ASP A O 1
ATOM 728 N N . ILE A 1 87 ? -17.837 11.913 24.107 1.00 7.19 88 ILE A N 1
ATOM 729 C CA . ILE A 1 87 ? -17.480 12.599 25.347 1.00 7.34 88 ILE A CA 1
ATOM 730 C C . ILE A 1 87 ? -17.647 11.661 26.546 1.00 7.75 88 ILE A C 1
ATOM 731 O O . ILE A 1 87 ? -18.639 10.926 26.655 1.00 8.16 88 ILE A O 1
ATOM 736 N N . CYS A 1 88 ? -16.689 11.752 27.459 1.00 8.42 89 CYS A N 1
ATOM 737 C CA . CYS A 1 88 ? -16.841 11.097 28.760 1.00 8.68 89 CYS A CA 1
ATOM 738 C C . CYS A 1 88 ? -16.133 11.941 29.805 1.00 8.48 89 CYS A C 1
ATOM 739 O O . CYS A 1 88 ? -15.360 12.849 29.466 1.00 9.48 89 CYS A O 1
ATOM 742 N N . PHE A 1 89 ? -16.420 11.649 31.072 1.00 8.31 90 PHE A N 1
ATOM 743 C CA . PHE A 1 89 ? -15.996 12.450 32.212 1.00 8.86 90 PHE A CA 1
ATOM 744 C C . PHE A 1 89 ? -15.350 11.541 33.260 1.00 8.77 90 PHE A C 1
ATOM 745 O O . PHE A 1 89 ? -16.045 10.612 33.724 1.00 10.40 90 PHE A O 1
ATOM 753 N N . TYR A 1 90 ? -14.074 11.733 33.553 1.00 8.77 91 TYR A N 1
ATOM 754 C CA . TYR A 1 90 ? -13.341 10.756 34.401 1.00 9.75 91 TYR A CA 1
ATOM 755 C C . TYR A 1 90 ? -12.218 11.505 35.077 1.00 9.38 91 TYR A C 1
ATOM 756 O O . TYR A 1 90 ? -11.515 12.301 34.464 1.00 9.99 91 TYR A O 1
ATOM 765 N N . ASN A 1 91 ? -12.072 11.267 36.381 1.00 11.56 92 ASN A N 1
ATOM 766 C CA . ASN A 1 91 ? -11.052 11.980 37.161 1.00 13.52 92 ASN A CA 1
ATOM 767 C C . ASN A 1 91 ? -11.101 13.495 36.992 1.00 12.19 92 ASN A C 1
ATOM 768 O O . ASN A 1 91 ? -10.062 14.213 36.960 1.00 14.78 92 ASN A O 1
ATOM 773 N N . GLY A 1 92 ? -12.300 14.059 36.883 1.00 12.71 93 GLY A N 1
ATOM 774 C CA . GLY A 1 92 ? -12.415 15.516 36.778 1.00 13.80 93 GLY A CA 1
ATOM 775 C C . GLY A 1 92 ? -12.205 16.073 35.381 1.00 13.06 93 GLY A C 1
ATOM 776 O O . GLY A 1 92 ? -12.326 17.310 35.214 1.00 16.12 93 GLY A O 1
ATOM 777 N N . ILE A 1 93 ? -11.854 15.227 34.447 1.00 10.41 94 ILE A N 1
ATOM 778 C CA . ILE A 1 93 ? -11.493 15.660 33.083 1.00 9.93 94 ILE A CA 1
ATOM 779 C C . ILE A 1 93 ? -12.514 15.184 32.120 1.00 9.16 94 ILE A C 1
ATOM 780 O O . ILE A 1 93 ? -13.010 14.024 32.186 1.00 9.62 94 ILE A O 1
ATOM 785 N N . TYR A 1 94 ? -12.801 16.042 31.152 1.00 8.74 95 TYR A N 1
ATOM 786 C CA . TYR A 1 94 ? -13.627 15.713 30.011 1.00 8.29 95 TYR A CA 1
ATOM 787 C C . TYR A 1 94 ? -12.725 15.263 28.878 1.00 7.56 95 TYR A C 1
ATOM 788 O O . TYR A 1 94 ? -11.825 15.983 28.456 1.00 8.41 95 TYR A O 1
ATOM 797 N N . TYR A 1 95 ? -12.951 14.044 28.418 1.00 7.32 96 TYR A N 1
ATOM 798 C CA . TYR A 1 95 ? -12.218 13.389 27.344 1.00 7.40 96 TYR A CA 1
ATOM 799 C C . TYR A 1 95 ? -13.112 13.388 26.100 1.00 7.02 96 TYR A C 1
ATOM 800 O O . TYR A 1 95 ? -14.200 12.766 26.082 1.00 8.06 96 TYR A O 1
ATOM 809 N N . LEU A 1 96 ? -12.649 14.124 25.089 1.00 7.08 97 LEU A N 1
ATOM 810 C CA . LEU A 1 96 ? -13.400 14.255 23.825 1.00 7.17 97 LEU A CA 1
ATOM 811 C C . LEU A 1 96 ? -12.599 13.625 22.709 1.00 6.82 97 LEU A C 1
ATOM 812 O O . LEU A 1 96 ? -11.598 14.146 22.253 1.00 7.25 97 LEU A O 1
ATOM 817 N N . TYR A 1 97 ? -13.039 12.441 22.306 1.00 6.65 98 TYR A N 1
ATOM 818 C CA . TYR A 1 97 ? -12.441 11.728 21.193 1.00 6.31 98 TYR A CA 1
ATOM 819 C C . TYR A 1 97 ? -13.135 12.167 19.921 1.00 6.09 98 TYR A C 1
ATOM 820 O O . TYR A 1 97 ? -14.305 12.511 19.940 1.00 7.19 98 TYR A O 1
ATOM 829 N N . TYR A 1 98 ? -12.438 12.091 18.766 1.00 6.47 99 TYR A N 1
ATOM 830 C CA . TYR A 1 98 ? -13.024 12.555 17.526 1.00 6.27 99 TYR A CA 1
ATOM 831 C C . TYR A 1 98 ? -12.247 11.958 16.360 1.00 5.84 99 TYR A C 1
ATOM 832 O O . TYR A 1 98 ? -11.165 11.396 16.547 1.00 6.94 99 TYR A O 1
ATOM 841 N N . SER A 1 99 ? -12.789 12.125 15.154 1.00 6.35 100 SER A N 1
ATOM 842 C CA . SER A 1 99 ? -12.268 11.462 13.969 1.00 6.43 100 SER A CA 1
ATOM 843 C C . SER A 1 99 ? -11.700 12.441 12.943 1.00 6.36 100 SER A C 1
ATOM 844 O O . SER A 1 99 ? -12.394 13.405 12.577 1.00 7.21 100 SER A O 1
ATOM 847 N N . VAL A 1 100 ? -10.509 12.136 12.489 1.00 6.59 101 VAL A N 1
ATOM 848 C CA . VAL A 1 100 ? -9.829 12.897 11.401 1.00 7.15 101 VAL A CA 1
ATOM 849 C C . VAL A 1 100 ? -9.758 11.972 10.223 1.00 6.99 101 VAL A C 1
ATOM 850 O O . VAL A 1 100 ? -9.073 10.922 10.316 1.00 7.63 101 VAL A O 1
ATOM 854 N N . SER A 1 101 ? -10.417 12.292 9.141 1.00 7.08 102 SER A N 1
ATOM 855 C CA . SER A 1 101 ? -10.499 11.342 8.009 1.00 7.86 102 SER A CA 1
ATOM 856 C C . SER A 1 101 ? -10.958 12.089 6.763 1.00 8.06 102 SER A C 1
ATOM 857 O O . SER A 1 101 ? -11.206 13.292 6.767 1.00 9.96 102 SER A O 1
ATOM 860 N N . THR A 1 102 ? -11.055 11.313 5.666 1.00 8.23 103 THR A N 1
ATOM 861 C CA . THR A 1 102 ? -11.670 11.773 4.404 1.00 10.15 103 THR A CA 1
ATOM 862 C C . THR A 1 102 ? -12.683 10.716 3.995 1.00 9.85 103 THR A C 1
ATOM 863 O O . THR A 1 102 ? -12.484 9.495 4.154 1.00 10.23 103 THR A O 1
ATOM 867 N N . PHE A 1 103 ? -13.855 11.219 3.545 1.00 11.03 104 PHE A N 1
ATOM 868 C CA . PHE A 1 103 ? -15.000 10.316 3.384 1.00 11.91 104 PHE A CA 1
ATOM 869 C C . PHE A 1 103 ? -14.746 9.183 2.414 1.00 12.52 104 PHE A C 1
ATOM 870 O O . PHE A 1 103 ? -14.269 9.421 1.278 1.00 14.43 104 PHE A O 1
ATOM 878 N N . GLY A 1 104 ? -15.046 7.951 2.808 1.00 14.11 105 GLY A N 1
ATOM 879 C CA . GLY A 1 104 ? -14.935 6.787 2.005 1.00 15.97 105 GLY A CA 1
ATOM 880 C C . GLY A 1 104 ? -13.559 6.167 1.909 1.00 15.64 105 GLY A C 1
ATOM 881 O O . GLY A 1 104 ? -13.332 5.224 1.132 1.00 16.11 105 GLY A O 1
ATOM 882 N N . LYS A 1 105 ? -12.619 6.684 2.735 1.00 13.37 106 LYS A N 1
ATOM 883 C CA . LYS A 1 105 ? -11.268 6.151 2.737 1.00 12.00 106 LYS A CA 1
ATOM 884 C C . LYS A 1 105 ? -10.888 5.788 4.148 1.00 10.48 106 LYS A C 1
ATOM 885 O O . LYS A 1 105 ? -11.426 6.382 5.077 1.00 12.20 106 LYS A O 1
ATOM 891 N N . ASN A 1 106 ? -9.972 4.845 4.362 1.00 9.12 107 ASN A N 1
ATOM 892 C CA . ASN A 1 106 ? -9.643 4.471 5.719 1.00 8.47 107 ASN A CA 1
ATOM 893 C C . ASN A 1 106 ? -8.245 4.968 6.127 1.00 7.87 107 ASN A C 1
ATOM 894 O O . ASN A 1 106 ? -7.612 4.380 7.031 1.00 8.56 107 ASN A O 1
ATOM 899 N N . THR A 1 107 ? -7.744 6.027 5.549 1.00 8.20 108 THR A N 1
ATOM 900 C CA . THR A 1 107 ? -6.599 6.766 6.055 1.00 8.30 108 THR A CA 1
ATOM 901 C C . THR A 1 107 ? -7.162 7.733 7.106 1.00 7.41 108 THR A C 1
ATOM 902 O O . THR A 1 107 ? -7.730 8.778 6.764 1.00 8.29 108 THR A O 1
ATOM 906 N N . SER A 1 108 ? -7.043 7.359 8.372 1.00 6.92 109 SER A N 1
ATOM 907 C CA . SER A 1 108 ? -7.845 7.990 9.423 1.00 7.02 109 SER A CA 1
ATOM 908 C C . SER A 1 108 ? -7.119 7.938 10.751 1.00 6.48 109 SER A C 1
ATOM 909 O O . SER A 1 108 ? -6.316 7.059 11.002 1.00 7.38 109 SER A O 1
ATOM 912 N N . VAL A 1 109 ? -7.468 8.882 11.624 1.00 6.78 110 VAL A N 1
ATOM 913 C CA . VAL A 1 109 ? -6.943 8.839 13.004 1.00 7.01 110 VAL A CA 1
ATOM 914 C C . VAL A 1 109 ? -7.985 9.400 13.958 1.00 6.29 110 VAL A C 1
ATOM 915 O O . VAL A 1 109 ? -8.713 10.355 13.647 1.00 7.50 110 VAL A O 1
ATOM 919 N N . ILE A 1 110 ? -8.065 8.759 15.109 1.00 6.50 111 ILE A N 1
ATOM 920 C CA . ILE A 1 110 ? -8.897 9.263 16.213 1.00 6.50 111 ILE A CA 1
ATOM 921 C C . ILE A 1 110 ? -7.974 10.106 17.090 1.00 6.52 111 ILE A C 1
ATOM 922 O O . ILE A 1 110 ? -6.895 9.654 17.490 1.00 7.15 111 ILE A O 1
ATOM 927 N N . GLY A 1 111 ? -8.396 11.345 17.382 1.00 6.41 112 GLY A N 1
ATOM 928 C CA . GLY A 1 111 ? -7.675 12.236 18.292 1.00 6.82 112 GLY A CA 1
ATOM 929 C C . GLY A 1 111 ? -8.414 12.357 19.621 1.00 6.25 112 GLY A C 1
ATOM 930 O O . GLY A 1 111 ? -9.591 11.978 19.754 1.00 6.80 112 GLY A O 1
ATOM 931 N N . LEU A 1 112 ? -7.701 12.945 20.587 1.00 6.65 113 LEU A N 1
ATOM 932 C CA . LEU A 1 112 ? -8.224 13.183 21.929 1.00 6.51 113 LEU A CA 1
ATOM 933 C C . LEU A 1 112 ? -7.996 14.651 22.302 1.00 6.84 113 LEU A C 1
ATOM 934 O O . LEU A 1 112 ? -6.833 15.118 22.239 1.00 6.91 113 LEU A O 1
ATOM 939 N N . ALA A 1 113 ? -9.034 15.349 22.665 1.00 6.92 114 ALA A N 1
ATOM 940 C CA . ALA A 1 113 ? -8.957 16.684 23.285 1.00 7.44 114 ALA A CA 1
ATOM 941 C C . ALA A 1 113 ? -9.450 16.537 24.731 1.00 7.26 114 ALA A C 1
ATOM 942 O O . ALA A 1 113 ? -10.390 15.765 24.967 1.00 7.96 114 ALA A O 1
ATOM 944 N N . THR A 1 114 ? -8.845 17.273 25.652 1.00 7.07 115 THR A N 1
ATOM 945 C CA . THR A 1 114 ? -9.317 17.236 27.025 1.00 7.70 115 THR A CA 1
ATOM 946 C C . THR A 1 114 ? -9.587 18.632 27.569 1.00 7.87 115 THR A C 1
ATOM 947 O O . THR A 1 114 ? -9.036 19.622 27.098 1.00 8.35 115 THR A O 1
ATOM 951 N N . ASN A 1 115 ? -10.486 18.668 28.562 1.00 7.98 116 ASN A N 1
ATOM 952 C CA . ASN A 1 115 ? -10.802 19.959 29.192 1.00 8.28 116 ASN A CA 1
ATOM 953 C C . ASN A 1 115 ? -11.137 19.660 30.650 1.00 8.41 116 ASN A C 1
ATOM 954 O O . ASN A 1 115 ? -11.712 18.608 31.003 1.00 9.40 116 ASN A O 1
ATOM 959 N N . GLN A 1 116 ? -10.812 20.625 31.540 1.00 8.79 117 GLN A N 1
ATOM 960 C CA . GLN A 1 116 ? -11.225 20.514 32.923 1.00 9.27 117 GLN A CA 1
ATOM 961 C C . GLN A 1 116 ? -12.710 20.774 33.135 1.00 9.00 117 GLN A C 1
ATOM 962 O O . GLN A 1 116 ? -13.252 20.359 34.175 1.00 10.30 117 GLN A O 1
ATOM 968 N N . THR A 1 117 ? -13.364 21.477 32.212 1.00 8.85 118 THR A N 1
ATOM 969 C CA . THR A 1 117 ? -14.762 21.829 32.357 1.00 8.94 118 THR A CA 1
ATOM 970 C C . THR A 1 117 ? -15.342 22.019 30.950 1.00 7.90 118 THR A C 1
ATOM 971 O O . THR A 1 117 ? -14.620 22.242 29.988 1.00 9.32 118 THR A O 1
ATOM 975 N N . LEU A 1 118 ? -16.673 21.946 30.857 1.00 8.24 119 LEU A N 1
ATOM 976 C CA . LEU A 1 118 ? -17.344 22.265 29.605 1.00 8.69 119 LEU A CA 1
ATOM 977 C C . LEU A 1 118 ? -17.852 23.707 29.534 1.00 9.25 119 LEU A C 1
ATOM 978 O O . LEU A 1 118 ? -18.325 24.120 28.504 1.00 10.03 119 LEU A O 1
ATOM 983 N N . ASP A 1 119 ? -17.747 24.458 30.642 1.00 9.41 120 ASP A N 1
ATOM 984 C CA . ASP A 1 119 ? -18.293 25.811 30.756 1.00 10.04 120 ASP A CA 1
ATOM 985 C C . ASP A 1 119 ? -17.291 26.847 30.290 1.00 9.00 120 ASP A C 1
ATOM 986 O O . ASP A 1 119 ? -16.307 27.052 31.017 1.00 9.56 120 ASP A O 1
ATOM 991 N N . PRO A 1 120 ? -17.494 27.506 29.167 1.00 9.15 121 PRO A N 1
ATOM 992 C CA . PRO A 1 120 ? -16.470 28.475 28.728 1.00 10.36 121 PRO A CA 1
ATOM 993 C C . PRO A 1 120 ? -16.350 29.684 29.615 1.00 10.32 121 PRO A C 1
ATOM 994 O O . PRO A 1 120 ? -15.380 30.421 29.400 1.00 12.63 121 PRO A O 1
ATOM 998 N N . ARG A 1 121 ? -17.297 29.887 30.518 1.00 10.59 122 ARG A N 1
ATOM 999 C CA . ARG A 1 121 ? -17.160 31.006 31.449 1.00 12.20 122 ARG A CA 1
ATOM 1000 C C . ARG A 1 121 ? -16.117 30.719 32.480 1.00 13.11 122 ARG A C 1
ATOM 1001 O O . ARG A 1 121 ? -15.668 31.683 33.174 1.00 14.55 122 ARG A O 1
ATOM 1009 N N . ASP A 1 122 ? -15.743 29.474 32.710 1.00 10.95 123 ASP A N 1
ATOM 1010 C CA . ASP A 1 122 ? -14.817 29.110 33.788 1.00 11.06 123 ASP A CA 1
ATOM 1011 C C . ASP A 1 122 ? -13.380 29.397 33.404 1.00 10.29 123 ASP A C 1
ATOM 1012 O O . ASP A 1 122 ? -13.017 29.091 32.276 1.00 10.71 123 ASP A O 1
ATOM 1017 N N . PRO A 1 123 ? -12.569 29.979 34.281 1.00 10.64 124 PRO A N 1
ATOM 1018 C CA . PRO A 1 123 ? -11.198 30.289 33.926 1.00 11.27 124 PRO A CA 1
ATOM 1019 C C . PRO A 1 123 ? -10.383 29.092 33.470 1.00 11.59 124 PRO A C 1
ATOM 1020 O O . PRO A 1 123 ? -9.370 29.294 32.785 1.00 14.56 124 PRO A O 1
ATOM 1024 N N . ASP A 1 124 ? -10.775 27.886 33.849 1.00 11.35 125 ASP A N 1
ATOM 1025 C CA . ASP A 1 124 ? -9.987 26.735 33.435 1.00 13.88 125 ASP A CA 1
ATOM 1026 C C . ASP A 1 124 ? -10.505 26.106 32.159 1.00 11.70 125 ASP A C 1
ATOM 1027 O O . ASP A 1 124 ? -9.970 25.063 31.766 1.00 13.71 125 ASP A O 1
ATOM 1032 N N . TYR A 1 125 ? -11.441 26.731 31.459 1.00 9.38 126 TYR A N 1
ATOM 1033 C CA . TYR A 1 125 ? -11.893 26.183 30.180 1.00 9.08 126 TYR A CA 1
ATOM 1034 C C . TYR A 1 125 ? -10.798 26.307 29.107 1.00 8.57 126 TYR A C 1
ATOM 1035 O O . TYR A 1 125 ? -10.427 27.417 28.732 1.00 10.18 126 TYR A O 1
ATOM 1044 N N . GLU A 1 126 ? -10.355 25.162 28.622 1.00 8.42 127 GLU A N 1
ATOM 1045 C CA . GLU A 1 126 ? -9.389 25.135 27.534 1.00 8.91 127 GLU A CA 1
ATOM 1046 C C . GLU A 1 126 ? -9.397 23.718 26.967 1.00 8.09 127 GLU A C 1
ATOM 1047 O O . GLU A 1 126 ? -9.119 22.754 27.667 1.00 9.12 127 GLU A O 1
ATOM 1053 N N . TRP A 1 127 ? -9.702 23.593 25.690 1.00 8.73 128 TRP A N 1
ATOM 1054 C CA . TRP A 1 127 ? -9.599 22.300 25.012 1.00 8.43 128 TRP A CA 1
ATOM 1055 C C . TRP A 1 127 ? -8.165 22.104 24.607 1.00 9.20 128 TRP A C 1
ATOM 1056 O O . TRP A 1 127 ? -7.667 22.724 23.683 1.00 12.49 128 TRP A O 1
ATOM 1067 N N . LYS A 1 128 ? -7.487 21.161 25.294 1.00 8.05 129 LYS A N 1
ATOM 1068 C CA . LYS A 1 128 ? -6.085 20.859 25.010 1.00 8.99 129 LYS A CA 1
ATOM 1069 C C . LYS A 1 128 ? -6.007 19.723 23.983 1.00 8.01 129 LYS A C 1
ATOM 1070 O O . LYS A 1 128 ? -6.736 18.728 24.060 1.00 8.97 129 LYS A O 1
ATOM 1076 N N . ASP A 1 129 ? -5.086 19.920 23.043 1.00 7.85 130 ASP A N 1
ATOM 1077 C CA . ASP A 1 129 ? -4.811 18.889 22.020 1.00 7.62 130 ASP A CA 1
ATOM 1078 C C . ASP A 1 129 ? -3.924 17.847 22.612 1.00 7.10 130 ASP A C 1
ATOM 1079 O O . ASP A 1 129 ? -2.714 18.028 22.739 1.00 8.20 130 ASP A O 1
ATOM 1084 N N . MET A 1 130 ? -4.479 16.676 22.977 1.00 7.57 131 MET A N 1
ATOM 1085 C CA . MET A 1 130 ? -3.763 15.600 23.558 1.00 7.56 131 MET A CA 1
ATOM 1086 C C . MET A 1 130 ? -3.383 14.494 22.570 1.00 7.46 131 MET A C 1
ATOM 1087 O O . MET A 1 130 ? -2.899 13.436 22.983 1.00 8.89 131 MET A O 1
ATOM 1092 N N . GLY A 1 131 ? -3.460 14.795 21.281 1.00 7.37 132 GLY A N 1
ATOM 1093 C CA . GLY A 1 131 ? -2.837 13.946 20.283 1.00 7.93 132 GLY A CA 1
ATOM 1094 C C . GLY A 1 131 ? -3.636 12.741 19.846 1.00 6.86 132 GLY A C 1
ATOM 1095 O O . GLY A 1 131 ? -4.795 12.496 20.246 1.00 7.90 132 GLY A O 1
ATOM 1096 N N . PRO A 1 132 ? -3.005 11.947 18.992 1.00 7.42 133 PRO A N 1
ATOM 1097 C CA . PRO A 1 132 ? -3.669 10.760 18.389 1.00 7.22 133 PRO A CA 1
ATOM 1098 C C . PRO A 1 132 ? -3.831 9.632 19.372 1.00 6.77 133 PRO A C 1
ATOM 1099 O O . PRO A 1 132 ? -3.039 9.452 20.303 1.00 8.25 133 PRO A O 1
ATOM 1103 N N . VAL A 1 133 ? -4.868 8.841 19.120 1.00 7.18 134 VAL A N 1
ATOM 1104 C CA . VAL A 1 133 ? -5.246 7.699 19.965 1.00 7.14 134 VAL A CA 1
ATOM 1105 C C . VAL A 1 133 ? -4.992 6.385 19.255 1.00 6.96 134 VAL A C 1
ATOM 1106 O O . VAL A 1 133 ? -4.297 5.499 19.752 1.00 7.83 134 VAL A O 1
ATOM 1110 N N . ILE A 1 134 ? -5.540 6.259 18.052 1.00 7.39 135 ILE A N 1
ATOM 1111 C CA . ILE A 1 134 ? -5.317 5.081 17.196 1.00 7.00 135 ILE A CA 1
ATOM 1112 C C . ILE A 1 134 ? -5.580 5.521 15.777 1.00 6.90 135 ILE A C 1
ATOM 1113 O O . ILE A 1 134 ? -6.385 6.464 15.539 1.00 7.96 135 ILE A O 1
ATOM 1118 N N . HIS A 1 135 ? -4.878 4.923 14.820 1.00 7.35 136 HIS A N 1
ATOM 1119 C CA . HIS A 1 135 ? -4.986 5.335 13.425 1.00 6.91 136 HIS A CA 1
ATOM 1120 C C . HIS A 1 135 ? -5.080 4.086 12.547 1.00 6.67 136 HIS A C 1
ATOM 1121 O O . HIS A 1 135 ? -4.715 2.968 12.938 1.00 7.69 136 HIS A O 1
ATOM 1128 N N . SER A 1 136 ? -5.517 4.345 11.301 1.00 7.49 137 SER A N 1
ATOM 1129 C CA . SER A 1 136 ? -5.516 3.342 10.249 1.00 7.61 137 SER A CA 1
ATOM 1130 C C . SER A 1 136 ? -4.848 3.957 9.022 1.00 7.50 137 SER A C 1
ATOM 1131 O O . SER A 1 136 ? -4.976 5.159 8.746 1.00 7.90 137 SER A O 1
ATOM 1134 N N . THR A 1 137 ? -4.174 3.086 8.267 1.00 9.37 138 THR A N 1
ATOM 1135 C CA . THR A 1 137 ? -3.661 3.406 6.948 1.00 10.01 138 THR A CA 1
ATOM 1136 C C . THR A 1 137 ? -4.374 2.528 5.933 1.00 10.88 138 THR A C 1
ATOM 1137 O O . THR A 1 137 ? -5.094 1.591 6.275 1.00 11.22 138 THR A O 1
ATOM 1141 N N . ALA A 1 138 ? -4.102 2.833 4.650 1.00 11.20 139 ALA A N 1
ATOM 1142 C CA . ALA A 1 138 ? -4.752 2.058 3.593 1.00 15.52 139 ALA A CA 1
ATOM 1143 C C . ALA A 1 138 ? -4.345 0.603 3.627 1.00 16.85 139 ALA A C 1
ATOM 1144 O O . ALA A 1 138 ? -5.062 -0.269 3.102 1.00 26.44 139 ALA A O 1
ATOM 1146 N N . SER A 1 139 ? -3.332 0.146 4.341 1.00 15.04 140 SER A N 1
ATOM 1147 C CA . SER A 1 139 ? -3.211 -1.307 4.276 1.00 19.93 140 SER A CA 1
ATOM 1148 C C . SER A 1 139 ? -3.833 -1.966 5.482 1.00 17.17 140 SER A C 1
ATOM 1149 O O . SER A 1 139 ? -3.794 -3.202 5.560 1.00 19.43 140 SER A O 1
ATOM 1152 N N . ASP A 1 140 ? -4.364 -1.217 6.450 1.00 13.31 141 ASP A N 1
ATOM 1153 C CA . ASP A 1 140 ? -5.089 -1.815 7.568 1.00 13.16 141 ASP A CA 1
ATOM 1154 C C . ASP A 1 140 ? -6.461 -2.257 7.077 1.00 12.11 141 ASP A C 1
ATOM 1155 O O . ASP A 1 140 ? -7.012 -1.731 6.118 1.00 14.04 141 ASP A O 1
ATOM 1160 N N . ASN A 1 141 ? -7.011 -3.230 7.791 1.00 11.42 142 ASN A N 1
ATOM 1161 C CA . ASN A 1 141 ? -8.343 -3.759 7.464 1.00 11.55 142 ASN A CA 1
ATOM 1162 C C . ASN A 1 141 ? -9.412 -3.187 8.350 1.00 9.35 142 ASN A C 1
ATOM 1163 O O . ASN A 1 141 ? -10.449 -3.830 8.540 1.00 10.73 142 ASN A O 1
ATOM 1168 N N . TYR A 1 142 ? -9.211 -1.994 8.902 1.00 9.75 143 TYR A N 1
ATOM 1169 C CA . TYR A 1 142 ? -10.174 -1.302 9.718 1.00 8.54 143 TYR A CA 1
ATOM 1170 C C . TYR A 1 142 ? -10.054 0.188 9.428 1.00 8.20 143 TYR A C 1
ATOM 1171 O O . TYR A 1 142 ? -9.097 0.631 8.800 1.00 8.25 143 TYR A O 1
ATOM 1180 N N . ASN A 1 143 ? -11.020 0.942 9.965 1.00 7.80 144 ASN A N 1
ATOM 1181 C CA . ASN A 1 143 ? -11.033 2.397 9.783 1.00 7.66 144 ASN A CA 1
ATOM 1182 C C . ASN A 1 143 ? -11.146 3.047 11.143 1.00 6.74 144 ASN A C 1
ATOM 1183 O O . ASN A 1 143 ? -12.116 2.842 11.888 1.00 7.85 144 ASN A O 1
ATOM 1188 N N . ALA A 1 144 ? -10.114 3.827 11.466 1.00 6.78 145 ALA A N 1
ATOM 1189 C CA . ALA A 1 144 ? -10.026 4.517 12.772 1.00 6.84 145 ALA A CA 1
ATOM 1190 C C . ALA A 1 144 ? -10.850 5.812 12.787 1.00 6.28 145 ALA A C 1
ATOM 1191 O O . ALA A 1 144 ? -10.321 6.914 12.810 1.00 6.97 145 ALA A O 1
ATOM 1193 N N . ILE A 1 145 ? -12.170 5.605 12.830 1.00 6.62 146 ILE A N 1
ATOM 1194 C CA . ILE A 1 145 ? -13.135 6.690 13.060 1.00 6.91 146 ILE A CA 1
ATOM 1195 C C . ILE A 1 145 ? -14.231 6.190 13.987 1.00 6.41 146 ILE A C 1
ATOM 1196 O O . ILE A 1 145 ? -14.298 4.985 14.332 1.00 6.67 146 ILE A O 1
ATOM 1201 N N . ASP A 1 146 ? -15.110 7.106 14.401 1.00 6.22 147 ASP A N 1
ATOM 1202 C CA . ASP A 1 146 ? -16.340 6.753 15.156 1.00 6.33 147 ASP A CA 1
ATOM 1203 C C . ASP A 1 146 ? -16.045 6.199 16.551 1.00 6.02 147 ASP A C 1
ATOM 1204 O O . ASP A 1 146 ? -16.597 5.169 16.962 1.00 6.91 147 ASP A O 1
ATOM 1209 N N . PRO A 1 147 ? -15.223 6.899 17.363 1.00 5.98 148 PRO A N 1
ATOM 1210 C CA . PRO A 1 147 ? -14.891 6.406 18.704 1.00 6.46 148 PRO A CA 1
ATOM 1211 C C . PRO A 1 147 ? -16.076 6.383 19.641 1.00 6.15 148 PRO A C 1
ATOM 1212 O O . PRO A 1 147 ? -16.967 7.250 19.602 1.00 6.56 148 PRO A O 1
ATOM 1216 N N . ASN A 1 148 ? -16.014 5.468 20.632 1.00 6.41 149 ASN A N 1
ATOM 1217 C CA . ASN A 1 148 ? -16.877 5.491 21.804 1.00 6.83 149 ASN A CA 1
ATOM 1218 C C . ASN A 1 148 ? -16.096 4.900 22.976 1.00 6.60 149 ASN A C 1
ATOM 1219 O O . ASN A 1 148 ? -15.509 3.813 22.817 1.00 7.42 149 ASN A O 1
ATOM 1224 N N . VAL A 1 149 ? -16.110 5.575 24.105 1.00 6.60 150 VAL A N 1
ATOM 1225 C CA . VAL A 1 149 ? -15.534 5.025 25.352 1.00 7.21 150 VAL A CA 1
ATOM 1226 C C . VAL A 1 149 ? -16.640 4.477 26.252 1.00 7.21 150 VAL A C 1
ATOM 1227 O O . VAL A 1 149 ? -17.666 5.121 26.445 1.00 7.50 150 VAL A O 1
ATOM 1231 N N . VAL A 1 150 ? -16.386 3.307 26.783 1.00 7.91 151 VAL A N 1
ATOM 1232 C CA . VAL A 1 150 ? -17.229 2.743 27.856 1.00 8.62 151 VAL A CA 1
ATOM 1233 C C . VAL A 1 150 ? -16.299 2.255 28.946 1.00 8.19 151 VAL A C 1
ATOM 1234 O O . VAL A 1 150 ? -15.221 1.757 28.666 1.00 9.02 151 VAL A O 1
ATOM 1238 N N . PHE A 1 151 ? -16.723 2.419 30.183 1.00 9.21 152 PHE A N 1
ATOM 1239 C CA . PHE A 1 151 ? -16.026 1.818 31.307 1.00 10.77 152 PHE A CA 1
ATOM 1240 C C . PHE A 1 151 ? -16.826 0.560 31.678 1.00 10.96 152 PHE A C 1
ATOM 1241 O O . PHE A 1 151 ? -18.029 0.635 31.824 1.00 13.74 152 PHE A O 1
ATOM 1249 N N . ASP A 1 152 ? -16.130 -0.589 31.744 1.00 10.22 153 ASP A N 1
ATOM 1250 C CA . ASP A 1 152 ? -16.851 -1.820 32.109 1.00 11.40 153 ASP A CA 1
ATOM 1251 C C . ASP A 1 152 ? -17.202 -1.801 33.600 1.00 10.68 153 ASP A C 1
ATOM 1252 O O . ASP A 1 152 ? -16.876 -0.878 34.353 1.00 11.54 153 ASP A O 1
ATOM 1257 N N . GLN A 1 153 ? -17.919 -2.859 34.056 1.00 12.50 154 GLN A N 1
ATOM 1258 C CA . GLN A 1 153 ? -18.417 -2.844 35.422 1.00 12.34 154 GLN A CA 1
ATOM 1259 C C . GLN A 1 153 ? -17.284 -2.735 36.448 1.00 11.94 154 GLN A C 1
ATOM 1260 O O . GLN A 1 153 ? -17.464 -2.240 37.530 1.00 13.97 154 GLN A O 1
ATOM 1266 N N . GLU A 1 154 ? -16.111 -3.247 36.061 1.00 12.36 155 GLU A N 1
ATOM 1267 C CA . GLU A 1 154 ? -14.909 -3.329 36.858 1.00 12.11 155 GLU A CA 1
ATOM 1268 C C . GLU A 1 154 ? -14.035 -2.095 36.714 1.00 12.35 155 GLU A C 1
ATOM 1269 O O . GLU A 1 154 ? -12.949 -2.060 37.322 1.00 12.91 155 GLU A O 1
ATOM 1275 N N . GLY A 1 155 ? -14.490 -1.071 35.977 1.00 11.46 156 GLY A N 1
ATOM 1276 C CA . GLY A 1 155 ? -13.762 0.163 35.920 1.00 13.68 156 GLY A CA 1
ATOM 1277 C C . GLY A 1 155 ? -12.699 0.250 34.838 1.00 12.70 156 GLY A C 1
ATOM 1278 O O . GLY A 1 155 ? -12.015 1.263 34.814 1.00 14.65 156 GLY A O 1
ATOM 1279 N N . GLN A 1 156 ? -12.574 -0.751 33.972 1.00 11.60 157 GLN A N 1
ATOM 1280 C CA . GLN A 1 156 ? -11.596 -0.641 32.892 1.00 11.88 157 GLN A CA 1
ATOM 1281 C C . GLN A 1 156 ? -12.204 0.122 31.726 1.00 9.99 157 GLN A C 1
ATOM 1282 O O . GLN A 1 156 ? -13.300 -0.249 31.274 1.00 10.01 157 GLN A O 1
ATOM 1288 N N . PRO A 1 157 ? -11.574 1.193 31.228 1.00 9.65 158 PRO A N 1
ATOM 1289 C CA . PRO A 1 157 ? -12.068 1.868 30.011 1.00 9.37 158 PRO A CA 1
ATOM 1290 C C . PRO A 1 157 ? -11.710 1.081 28.762 1.00 8.68 158 PRO A C 1
ATOM 1291 O O . PRO A 1 157 ? -10.594 0.514 28.630 1.00 9.48 158 PRO A O 1
ATOM 1295 N N . TRP A 1 158 ? -12.618 1.096 27.822 1.00 8.18 159 TRP A N 1
ATOM 1296 C CA . TRP A 1 158 ? -12.447 0.467 26.508 1.00 8.74 159 TRP A CA 1
ATOM 1297 C C . TRP A 1 158 ? -12.877 1.487 25.445 1.00 7.64 159 TRP A C 1
ATOM 1298 O O . TRP A 1 158 ? -13.841 2.245 25.650 1.00 9.70 159 TRP A O 1
ATOM 1309 N N . LEU A 1 159 ? -12.222 1.444 24.307 1.00 7.75 160 LEU A N 1
ATOM 1310 C CA . LEU A 1 159 ? -12.576 2.193 23.125 1.00 7.20 160 LEU A CA 1
ATOM 1311 C C . LEU A 1 159 ? -13.127 1.247 22.072 1.00 7.09 160 LEU A C 1
ATOM 1312 O O . LEU A 1 159 ? -12.417 0.311 21.685 1.00 7.96 160 LEU A O 1
ATOM 1317 N N . SER A 1 160 ? -14.337 1.472 21.629 1.00 7.20 161 SER A N 1
ATOM 1318 C CA . SER A 1 160 ? -14.844 0.869 20.417 1.00 6.78 161 SER A CA 1
ATOM 1319 C C . SER A 1 160 ? -14.815 1.931 19.338 1.00 6.29 161 SER A C 1
ATOM 1320 O O . SER A 1 160 ? -14.850 3.136 19.591 1.00 6.91 161 SER A O 1
ATOM 1323 N N . PHE A 1 161 ? -14.708 1.473 18.097 1.00 6.49 162 PHE A N 1
ATOM 1324 C CA . PHE A 1 161 ? -14.653 2.394 16.972 1.00 6.68 162 PHE A CA 1
ATOM 1325 C C . PHE A 1 161 ? -14.838 1.577 15.711 1.00 6.40 162 PHE A C 1
ATOM 1326 O O . PHE A 1 161 ? -14.912 0.339 15.737 1.00 7.74 162 PHE A O 1
ATOM 1334 N N . GLY A 1 162 ? -14.933 2.234 14.566 1.00 6.86 163 GLY A N 1
ATOM 1335 C CA . GLY A 1 162 ? -14.882 1.567 13.281 1.00 6.88 163 GLY A CA 1
ATOM 1336 C C . GLY A 1 162 ? -16.018 1.984 12.376 1.00 6.17 163 GLY A C 1
ATOM 1337 O O . GLY A 1 162 ? -17.044 2.484 12.779 1.00 7.24 163 GLY A O 1
ATOM 1338 N N . SER A 1 163 ? -15.753 1.740 11.085 1.00 7.14 164 SER A N 1
ATOM 1339 C CA . SER A 1 163 ? -16.695 2.043 10.014 1.00 7.22 164 SER A CA 1
ATOM 1340 C C . SER A 1 163 ? -16.226 1.302 8.774 1.00 7.09 164 SER A C 1
ATOM 1341 O O . SER A 1 163 ? -15.129 1.560 8.262 1.00 7.60 164 SER A O 1
ATOM 1344 N N . PHE A 1 164 ? -17.056 0.378 8.277 1.00 7.47 165 PHE A N 1
ATOM 1345 C CA . PHE A 1 164 ? -16.745 -0.326 7.020 1.00 7.66 165 PHE A CA 1
ATOM 1346 C C . PHE A 1 164 ? -15.455 -1.150 7.231 1.00 7.80 165 PHE A C 1
ATOM 1347 O O . PHE A 1 164 ? -15.023 -1.424 8.361 1.00 8.08 165 PHE A O 1
ATOM 1355 N N . TRP A 1 165 ? -14.822 -1.578 6.112 1.00 8.30 166 TRP A N 1
ATOM 1356 C CA . TRP A 1 165 ? -13.657 -2.513 6.240 1.00 9.15 166 TRP A CA 1
ATOM 1357 C C . TRP A 1 165 ? -14.053 -3.704 7.074 1.00 8.99 166 TRP A C 1
ATOM 1358 O O . TRP A 1 165 ? -15.146 -4.276 6.812 1.00 9.51 166 TRP A O 1
ATOM 1369 N N . SER A 1 166 ? -13.250 -4.140 8.063 1.00 8.68 167 SER A N 1
ATOM 1370 C CA . SER A 1 166 ? -13.631 -5.346 8.809 1.00 9.42 167 SER A CA 1
ATOM 1371 C C . SER A 1 166 ? -14.726 -5.085 9.855 1.00 9.49 167 SER A C 1
ATOM 1372 O O . SER A 1 166 ? -15.240 -6.055 10.435 1.00 10.42 167 SER A O 1
ATOM 1375 N N . GLY A 1 167 ? -15.095 -3.814 10.079 1.00 7.95 168 GLY A N 1
ATOM 1376 C CA . GLY A 1 167 ? -16.245 -3.517 10.935 1.00 8.72 16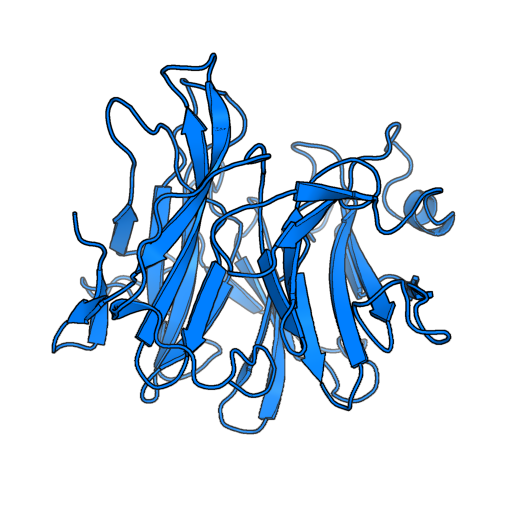8 GLY A CA 1
ATOM 1377 C C . GLY A 1 167 ? -15.833 -2.849 12.245 1.00 7.57 168 GLY A C 1
ATOM 1378 O O . GLY A 1 167 ? -14.931 -2.000 12.292 1.00 8.85 168 GLY A O 1
ATOM 1379 N N . ILE A 1 168 ? -16.529 -3.197 13.311 1.00 7.68 169 ILE A N 1
ATOM 1380 C CA . ILE A 1 168 ? -16.356 -2.559 14.620 1.00 7.40 169 ILE A CA 1
ATOM 1381 C C . ILE A 1 168 ? -15.253 -3.209 15.405 1.00 7.10 169 ILE A C 1
ATOM 1382 O O . ILE A 1 168 ? -15.174 -4.440 15.506 1.00 8.12 169 ILE A O 1
ATOM 1387 N N . GLN A 1 169 ? -14.373 -2.374 15.957 1.00 7.42 170 GLN A N 1
ATOM 1388 C CA . GLN A 1 169 ? -13.205 -2.757 16.688 1.00 7.52 170 GLN A CA 1
ATOM 1389 C C . GLN A 1 169 ? -13.352 -2.371 18.158 1.00 7.30 170 GLN A C 1
ATOM 1390 O O . GLN A 1 169 ? -14.128 -1.466 18.495 1.00 7.95 170 GLN A O 1
ATOM 1396 N N . LEU A 1 170 ? -12.555 -3.002 18.997 1.00 7.70 171 LEU A N 1
ATOM 1397 C CA . LEU A 1 170 ? -12.580 -2.794 20.434 1.00 8.23 171 LEU A CA 1
ATOM 1398 C C . LEU A 1 170 ? -11.146 -2.934 20.977 1.00 8.05 171 LEU A C 1
ATOM 1399 O O . LEU A 1 170 ? -10.443 -3.903 20.616 1.00 8.87 171 LEU A O 1
ATOM 1404 N N . ILE A 1 171 ? -10.730 -1.999 21.831 1.00 8.54 172 ILE A N 1
ATOM 1405 C CA . ILE A 1 171 ? -9.380 -2.027 22.421 1.00 8.62 172 ILE A CA 1
ATOM 1406 C C . ILE A 1 171 ? -9.433 -1.439 23.800 1.00 8.29 172 ILE A C 1
ATOM 1407 O O . ILE A 1 171 ? -10.133 -0.440 24.064 1.00 8.70 172 ILE A O 1
ATOM 1412 N N . GLN A 1 172 ? -8.648 -2.007 24.734 1.00 8.73 173 GLN A N 1
ATOM 1413 C CA . GLN A 1 172 ? -8.552 -1.445 26.061 1.00 8.93 173 GLN A CA 1
ATOM 1414 C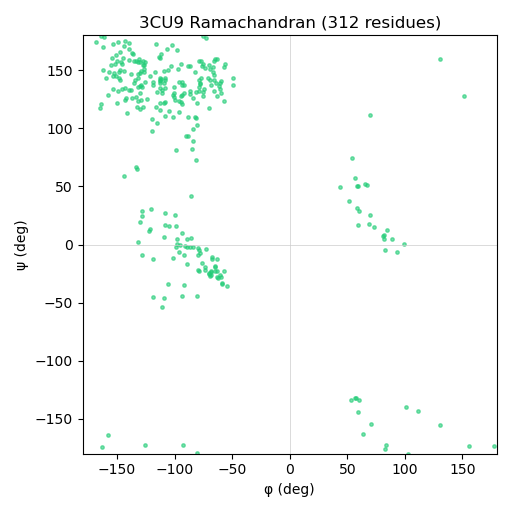 C . GLN A 1 172 ? -7.801 -0.137 26.093 1.00 8.79 173 GLN A C 1
ATOM 1415 O O . GLN A 1 172 ? -6.783 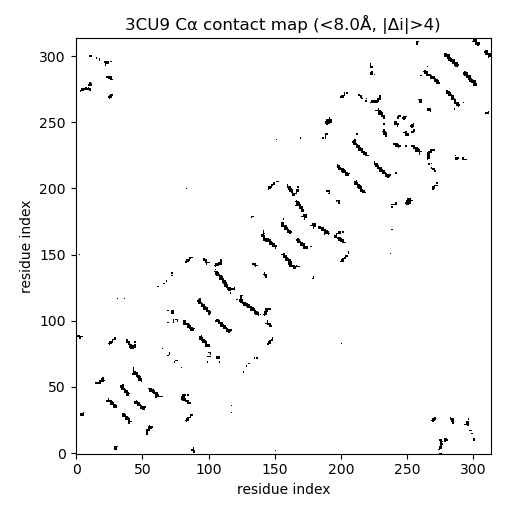0.033 25.399 1.00 9.98 173 GLN A O 1
ATOM 1421 N N . LEU A 1 173 ? -8.254 0.786 26.940 1.00 9.08 174 LEU A N 1
ATOM 1422 C CA . LEU A 1 173 ? -7.522 2.010 27.204 1.00 9.26 174 LEU A CA 1
ATOM 1423 C C . LEU A 1 173 ? -6.865 1.933 28.577 1.00 9.07 174 LEU A C 1
ATOM 1424 O O . LEU A 1 173 ? -7.359 1.311 29.514 1.00 12.26 174 LEU A O 1
ATOM 1429 N N . ASP A 1 174 ? -5.730 2.623 28.730 1.00 10.18 175 ASP A N 1
ATOM 1430 C CA . ASP A 1 174 ? -5.166 2.830 30.077 1.00 10.53 175 ASP A CA 1
ATOM 1431 C C . ASP A 1 174 ? -5.873 3.931 30.834 1.00 9.59 175 ASP A C 1
ATOM 1432 O O . ASP A 1 174 ? -6.187 4.983 30.222 1.00 12.47 175 ASP A O 1
ATOM 1437 N N . THR A 1 175 ? -6.090 3.786 32.146 1.00 11.18 176 THR A N 1
ATOM 1438 C CA . THR A 1 175 ? -6.838 4.812 32.872 1.00 11.73 176 THR A CA 1
ATOM 1439 C C . THR A 1 175 ? -6.158 6.176 33.041 1.00 12.89 176 THR A C 1
ATOM 1440 O O . THR A 1 175 ? -6.856 7.168 33.234 1.00 15.34 176 THR A O 1
ATOM 1444 N N . GLU A 1 176 ? -4.826 6.148 32.969 1.00 12.10 177 GLU A N 1
ATOM 1445 C CA . GLU A 1 176 ? -4.233 7.488 33.162 1.00 12.60 177 GLU A CA 1
ATOM 1446 C C . GLU A 1 176 ? -4.001 8.172 31.821 1.00 12.81 177 GLU A C 1
ATOM 1447 O O . GLU A 1 176 ? -4.310 9.384 31.685 1.00 15.49 177 GLU A O 1
ATOM 1453 N N . THR A 1 177 ? -3.449 7.435 30.802 1.00 10.62 178 THR A N 1
ATOM 1454 C CA . THR A 1 177 ? -3.255 8.127 29.538 1.00 10.08 178 THR A CA 1
ATOM 1455 C C . THR A 1 177 ? -4.579 8.224 28.733 1.00 8.95 178 THR A C 1
ATOM 1456 O O . THR A 1 177 ? -4.658 9.072 27.854 1.00 10.14 178 THR A O 1
ATOM 1460 N N . MET A 1 178 ? -5.535 7.368 28.998 1.00 8.77 179 MET A N 1
ATOM 1461 C CA . MET A 1 178 ? -6.804 7.283 28.229 1.00 8.80 179 MET A CA 1
ATOM 1462 C C . MET A 1 178 ? -6.510 7.007 26.746 1.00 9.09 179 MET A C 1
ATOM 1463 O O . MET A 1 178 ? -7.235 7.368 25.838 1.00 9.37 179 MET A O 1
ATOM 1468 N N . LYS A 1 179 ? -5.402 6.268 26.538 1.00 9.32 180 LYS A N 1
ATOM 1469 C CA . LYS A 1 179 ? -5.010 5.756 25.246 1.00 10.41 180 LYS A CA 1
ATOM 1470 C C . LYS A 1 179 ? -4.650 4.290 25.349 1.00 8.13 180 LYS A C 1
ATOM 1471 O O . LYS A 1 179 ? -4.300 3.822 26.438 1.00 8.49 180 LYS A O 1
ATOM 1477 N N . PRO A 1 180 ? -4.716 3.557 24.240 1.00 8.52 181 PRO A N 1
ATOM 1478 C CA . PRO A 1 180 ? -4.341 2.135 24.323 1.00 8.93 181 PRO A CA 1
ATOM 1479 C C . PRO A 1 180 ? -2.867 2.014 24.611 1.00 9.33 181 PRO A C 1
ATOM 1480 O O . PRO A 1 180 ? -2.045 2.790 24.076 1.00 11.96 181 PRO A O 1
ATOM 1484 N N . ALA A 1 181 ? -2.446 0.982 25.309 1.00 10.48 182 ALA A N 1
ATOM 1485 C CA . ALA A 1 181 ? -1.043 0.596 25.345 1.00 11.43 182 ALA A CA 1
ATOM 1486 C C . ALA A 1 181 ? -0.561 0.331 23.937 1.00 10.87 182 ALA A C 1
ATOM 1487 O O . ALA A 1 181 ? -1.335 -0.110 23.055 1.00 10.81 182 ALA A O 1
ATOM 1489 N N . ALA A 1 182 ? 0.751 0.519 23.713 1.00 12.74 183 ALA A N 1
ATOM 1490 C CA . ALA A 1 182 ? 1.301 0.320 22.416 1.00 14.19 183 ALA A CA 1
ATOM 1491 C C . ALA A 1 182 ? 1.154 -1.116 21.928 1.00 14.33 183 ALA A C 1
ATOM 1492 O O . ALA A 1 182 ? 1.040 -1.321 20.711 1.00 19.40 183 ALA A O 1
ATOM 1494 N N . GLN A 1 183 ? 1.118 -2.082 22.832 1.00 12.48 184 GLN A N 1
ATOM 1495 C CA . GLN A 1 183 ? 0.950 -3.494 22.445 1.00 13.67 184 GLN A CA 1
ATOM 1496 C C . GLN A 1 183 ? -0.458 -4.024 22.730 1.00 12.00 184 GLN A C 1
ATOM 1497 O O . GLN A 1 183 ? -0.662 -5.259 22.772 1.00 14.64 184 GLN A O 1
ATOM 1503 N N . ALA A 1 184 ? -1.433 -3.155 22.968 1.00 12.87 185 ALA A N 1
ATOM 1504 C CA . ALA A 1 184 ? -2.799 -3.641 23.238 1.00 11.89 185 ALA A CA 1
ATOM 1505 C C . ALA A 1 184 ? -3.378 -4.330 22.012 1.00 11.82 185 ALA A C 1
ATOM 1506 O O . ALA A 1 184 ? -3.139 -3.947 20.855 1.00 13.37 185 ALA A O 1
ATOM 1508 N N . GLU A 1 185 ? -4.115 -5.403 22.298 1.00 11.50 186 GLU A N 1
ATOM 1509 C CA . GLU A 1 185 ? -4.771 -6.141 21.243 1.00 13.46 186 GLU A CA 1
ATOM 1510 C C . GLU A 1 185 ? -5.997 -5.426 20.681 1.00 9.40 186 GLU A C 1
ATOM 1511 O O . GLU A 1 185 ? -6.842 -4.996 21.433 1.00 12.80 186 GLU A O 1
ATOM 1517 N N . LEU A 1 186 ? -6.119 -5.361 19.353 1.00 10.62 187 LEU A N 1
ATOM 1518 C CA . LEU A 1 186 ? -7.323 -4.850 18.689 1.00 9.91 187 LEU A CA 1
ATOM 1519 C C . LEU A 1 186 ? -8.263 -5.996 18.346 1.00 10.47 187 LEU A C 1
ATOM 1520 O O . LEU A 1 186 ? -7.829 -6.915 17.608 1.00 13.48 187 LEU A O 1
ATOM 1525 N N . LEU A 1 187 ? -9.502 -5.978 18.815 1.00 9.60 188 LEU A N 1
ATOM 1526 C CA . LEU A 1 187 ? -10.473 -7.040 18.622 1.00 10.77 188 LEU A CA 1
ATOM 1527 C C . LEU A 1 187 ? -11.523 -6.548 17.642 1.00 9.53 188 LEU A C 1
ATOM 1528 O O . LEU A 1 187 ? -11.938 -5.430 17.718 1.00 16.89 188 LEU A O 1
ATOM 1533 N N . THR A 1 188 ? -11.997 -7.408 16.754 1.00 11.20 189 THR A N 1
ATOM 1534 C CA . THR A 1 188 ? -13.130 -7.090 15.892 1.00 10.49 189 THR A CA 1
ATOM 1535 C C . THR A 1 188 ? -14.373 -7.721 16.501 1.00 10.02 189 THR A C 1
ATOM 1536 O O . THR A 1 188 ? -14.361 -8.926 16.821 1.00 12.30 189 THR A O 1
ATOM 1540 N N . ILE A 1 189 ? -15.404 -6.925 16.759 1.00 9.45 190 ILE A N 1
ATOM 1541 C CA . ILE A 1 189 ? -16.596 -7.370 17.480 1.00 9.45 190 ILE A CA 1
ATOM 1542 C C . ILE A 1 189 ? -17.929 -7.286 16.717 1.00 8.78 190 ILE A C 1
ATOM 1543 O O . ILE A 1 189 ? -18.921 -7.867 17.139 1.00 9.07 190 ILE A O 1
ATOM 1548 N N . ALA A 1 190 ? -18.011 -6.602 15.580 1.00 8.52 191 ALA A N 1
ATOM 1549 C CA . ALA A 1 190 ? -19.236 -6.662 14.790 1.00 8.69 191 ALA A CA 1
ATOM 1550 C C . ALA A 1 190 ? -18.905 -6.412 13.323 1.00 8.54 191 ALA A C 1
ATOM 1551 O O . ALA A 1 190 ? -18.012 -5.605 12.976 1.00 9.39 191 ALA A O 1
ATOM 1553 N N . SER A 1 191 ? -19.665 -7.057 12.460 1.00 8.60 192 SER A N 1
ATOM 1554 C CA . SER A 1 191 ? -19.483 -6.969 11.015 1.00 8.65 192 SER A CA 1
ATOM 1555 C C . SER A 1 191 ? -20.785 -7.391 10.344 1.00 8.79 192 SER A C 1
ATOM 1556 O O . SER A 1 191 ? -21.415 -8.361 10.809 1.00 10.38 192 SER A O 1
ATOM 1559 N N . ARG A 1 192 ? -21.164 -6.770 9.257 1.00 9.05 193 ARG A N 1
ATOM 1560 C CA . ARG A 1 192 ? -22.314 -7.236 8.460 1.00 9.40 193 ARG A CA 1
ATOM 1561 C C . ARG A 1 192 ? -21.943 -8.550 7.776 1.00 10.19 193 ARG A C 1
ATOM 1562 O O . ARG A 1 192 ? -22.839 -9.300 7.368 1.00 12.28 193 ARG A O 1
ATOM 1570 N N . GLY A 1 193 ? -20.661 -8.821 7.534 1.00 10.80 194 GLY A N 1
ATOM 1571 C CA . GLY A 1 193 ? -20.240 -10.000 6.738 1.00 13.73 194 GLY A CA 1
ATOM 1572 C C . GLY A 1 193 ? -20.514 -9.835 5.257 1.00 15.29 194 GLY A C 1
ATOM 1573 O O . GLY A 1 193 ? -20.470 -10.872 4.555 1.00 23.80 194 GLY A O 1
ATOM 1574 N N . GLU A 1 194 ? -20.786 -8.633 4.790 1.00 13.35 195 GLU A N 1
ATOM 1575 C CA . GLU A 1 194 ? -21.069 -8.203 3.423 1.00 15.48 195 GLU A CA 1
ATOM 1576 C C . GLU A 1 194 ? -19.965 -7.298 2.923 1.00 13.55 195 GLU A C 1
ATOM 1577 O O . GLU A 1 194 ? -19.188 -6.751 3.683 1.00 14.64 195 GLU A O 1
ATOM 1583 N N . GLU A 1 195 ? -19.891 -7.141 1.601 1.00 15.13 196 GLU A N 1
ATOM 1584 C CA . GLU A 1 195 ? -19.024 -6.157 0.983 1.00 13.38 196 GLU A CA 1
ATOM 1585 C C . GLU A 1 195 ? -19.870 -5.247 0.098 1.00 14.85 196 GLU A C 1
ATOM 1586 O O . GLU A 1 195 ? -20.593 -5.742 -0.758 1.00 17.06 196 GLU A O 1
ATOM 1592 N N . PRO A 1 196 ? -19.852 -3.930 0.246 1.00 13.82 197 PRO A N 1
ATOM 1593 C CA . PRO A 1 196 ? -19.160 -3.207 1.336 1.00 12.74 197 PRO A CA 1
ATOM 1594 C C . PRO A 1 196 ? -19.797 -3.558 2.662 1.00 11.20 197 PRO A C 1
ATOM 1595 O O . PRO A 1 196 ? -20.902 -4.145 2.678 1.00 13.33 197 PRO A O 1
ATOM 1599 N N . ASN A 1 197 ? -19.110 -3.357 3.734 1.00 10.58 198 ASN A N 1
ATOM 1600 C CA . ASN A 1 197 ? -19.495 -3.782 5.090 1.00 9.26 198 ASN A CA 1
ATOM 1601 C C . ASN A 1 197 ? -20.118 -2.589 5.853 1.00 8.99 198 ASN A C 1
ATOM 1602 O O . ASN A 1 197 ? -19.413 -1.888 6.598 1.00 8.64 198 ASN A O 1
ATOM 1607 N N . ALA A 1 198 ? -21.391 -2.332 5.615 1.00 8.08 199 ALA A N 1
ATOM 1608 C CA . ALA A 1 198 ? -21.988 -1.065 6.083 1.00 8.25 199 ALA A CA 1
ATOM 1609 C C . ALA A 1 198 ? -22.454 -1.151 7.526 1.00 7.75 199 ALA A C 1
ATOM 1610 O O . ALA A 1 198 ? -23.634 -1.342 7.887 1.00 7.76 199 ALA A O 1
ATOM 1612 N N . ILE A 1 199 ? -21.469 -0.963 8.402 1.00 7.53 200 ILE A N 1
ATOM 1613 C CA . ILE A 1 199 ? -21.627 -0.916 9.841 1.00 7.21 200 ILE A CA 1
ATOM 1614 C C . ILE A 1 199 ? -20.657 0.136 10.368 1.00 7.06 200 ILE A C 1
ATOM 1615 O O . ILE A 1 199 ? -19.490 0.199 9.959 1.00 7.39 200 ILE A O 1
ATOM 1620 N N . GLU A 1 200 ? -21.119 1.006 11.289 1.00 6.80 201 GLU A N 1
ATOM 1621 C CA . GLU A 1 200 ? -20.273 2.047 11.840 1.00 6.65 201 GLU A CA 1
ATOM 1622 C C . GLU A 1 200 ? -20.909 2.573 13.122 1.00 6.49 201 GLU A C 1
ATOM 1623 O O . GLU A 1 200 ? -21.941 2.045 13.584 1.00 7.07 201 GLU A O 1
ATOM 1629 N N . ALA A 1 201 ? -20.315 3.616 13.686 1.00 6.54 202 ALA A N 1
ATOM 1630 C CA . ALA A 1 201 ? -20.907 4.386 14.794 1.00 6.57 202 ALA A CA 1
ATOM 1631 C C . ALA A 1 201 ? -21.219 3.538 16.028 1.00 6.31 202 ALA A C 1
ATOM 1632 O O . ALA A 1 201 ? -22.316 3.620 16.584 1.00 7.34 202 ALA A O 1
ATOM 1634 N N . PRO A 1 202 ? -20.263 2.745 16.531 1.00 6.25 203 PRO A N 1
ATOM 1635 C CA . PRO A 1 202 ? -20.574 1.926 17.716 1.00 6.69 203 PRO A CA 1
ATOM 1636 C C . PRO A 1 202 ? -20.765 2.778 18.961 1.00 6.51 203 PRO A C 1
ATOM 1637 O O . PRO A 1 202 ? -20.169 3.858 19.147 1.00 7.05 203 PRO A O 1
ATOM 1641 N N . PHE A 1 203 ? -21.605 2.249 19.860 1.00 6.51 204 PHE A N 1
ATOM 1642 C CA . PHE A 1 203 ? -21.823 2.894 21.156 1.00 6.48 204 PHE A CA 1
ATOM 1643 C C . PHE A 1 203 ? -22.150 1.760 22.113 1.00 6.77 204 PHE A C 1
ATOM 1644 O O . PHE A 1 203 ? -23.130 1.040 21.857 1.00 7.88 204 PHE A O 1
ATOM 1652 N N . ILE A 1 204 ? -21.371 1.594 23.185 1.00 7.34 205 ILE A N 1
ATOM 1653 C CA . ILE A 1 204 ? -21.607 0.511 24.134 1.00 7.45 205 ILE A CA 1
ATOM 1654 C C . ILE A 1 204 ? -22.059 1.071 25.484 1.00 7.05 205 ILE A C 1
ATOM 1655 O O . ILE A 1 204 ? -21.485 2.010 25.996 1.00 8.08 205 ILE A O 1
ATOM 1660 N N . VAL A 1 205 ? -23.098 0.458 26.054 1.00 7.51 206 VAL A N 1
ATOM 1661 C CA . VAL A 1 205 ? -23.513 0.755 27.413 1.00 8.46 206 VAL A CA 1
ATOM 1662 C C . VAL A 1 205 ? -23.675 -0.566 28.164 1.00 8.43 206 VAL A C 1
ATOM 1663 O O . VAL A 1 205 ? -23.870 -1.622 27.586 1.00 11.45 206 VAL A O 1
ATOM 1667 N N . CYS A 1 206 ? -23.629 -0.492 29.500 1.00 9.64 207 CYS A N 1
ATOM 1668 C CA . CYS A 1 206 ? -23.920 -1.653 30.337 1.00 10.69 207 CYS A CA 1
ATOM 1669 C C . CYS A 1 206 ? -25.220 -1.436 31.072 1.00 11.80 207 CYS A C 1
ATOM 1670 O O . CYS A 1 206 ? -25.478 -0.371 31.668 1.00 18.12 207 CYS A O 1
ATOM 1673 N N . ARG A 1 207 ? -26.087 -2.445 31.050 1.00 10.61 208 ARG A N 1
ATOM 1674 C CA . ARG A 1 207 ? -27.325 -2.389 31.811 1.00 11.85 208 ARG A CA 1
ATOM 1675 C C . ARG A 1 207 ? -27.577 -3.802 32.357 1.00 12.01 208 ARG A C 1
ATOM 1676 O O . ARG A 1 207 ? -27.629 -4.756 31.592 1.00 12.62 208 ARG A O 1
ATOM 1684 N N . ASN A 1 208 ? -27.764 -3.850 33.690 1.00 13.44 209 ASN A N 1
ATOM 1685 C CA . ASN A 1 208 ? -28.019 -5.108 34.383 1.00 17.50 209 ASN A CA 1
ATOM 1686 C C . ASN A 1 208 ? -27.106 -6.240 33.905 1.00 15.38 209 ASN A C 1
ATOM 1687 O O . ASN A 1 208 ? -27.599 -7.348 33.596 1.00 21.01 209 ASN A O 1
ATOM 1692 N N . GLY A 1 209 ? -25.827 -6.000 33.845 1.00 18.85 210 GLY A N 1
ATOM 1693 C CA . GLY A 1 209 ? -24.960 -7.158 33.635 1.00 20.88 210 GLY A CA 1
ATOM 1694 C C . GLY A 1 209 ? -24.883 -7.585 32.180 1.00 18.29 210 GLY A C 1
ATOM 1695 O O . GLY A 1 209 ? -24.291 -8.611 31.944 1.00 26.34 210 GLY A O 1
ATOM 1696 N N . TYR A 1 210 ? -25.456 -6.828 31.249 1.00 13.02 211 TYR A N 1
ATOM 1697 C CA . TYR A 1 210 ? -25.147 -7.045 29.830 1.00 11.53 211 TYR A CA 1
ATOM 1698 C C . TYR A 1 210 ? -24.574 -5.761 29.252 1.00 10.72 211 TYR A C 1
ATOM 1699 O O . TYR A 1 210 ? -24.976 -4.643 29.638 1.00 13.94 211 TYR A O 1
ATOM 1708 N N . TYR A 1 211 ? -23.635 -5.944 28.327 1.00 9.27 212 TYR A N 1
ATOM 1709 C CA . TYR A 1 211 ? -23.145 -4.882 27.484 1.00 9.21 212 TYR A CA 1
ATOM 1710 C C . TYR A 1 211 ? -23.988 -4.891 26.201 1.00 8.41 212 TYR A C 1
ATOM 1711 O O . TYR A 1 211 ? -24.176 -5.920 25.585 1.00 9.98 212 TYR A O 1
ATOM 1720 N N . TYR A 1 212 ? -24.490 -3.708 25.842 1.00 8.21 213 TYR A N 1
ATOM 1721 C CA . TYR A 1 212 ? -25.287 -3.508 24.655 1.00 7.77 213 TYR A CA 1
ATOM 1722 C C . TYR A 1 212 ? -24.413 -2.725 23.659 1.00 7.99 213 TYR A C 1
ATOM 1723 O O . TYR A 1 212 ? -23.984 -1.609 23.984 1.00 8.35 213 TYR A O 1
ATOM 1732 N N . LEU A 1 213 ? -24.218 -3.287 22.470 1.00 7.33 214 LEU A N 1
ATOM 1733 C CA . LEU A 1 213 ? -23.526 -2.643 21.372 1.00 7.35 214 LEU A CA 1
ATOM 1734 C C . LEU A 1 213 ? -24.600 -2.133 20.418 1.00 7.23 214 LEU A C 1
ATOM 1735 O O . LEU A 1 213 ? -25.284 -2.939 19.733 1.00 8.39 214 LEU A O 1
ATOM 1740 N N . PHE A 1 214 ? -24.733 -0.799 20.373 1.00 6.85 215 PHE A N 1
ATOM 1741 C CA . PHE A 1 214 ? -25.536 -0.122 19.373 1.00 7.52 215 PHE A CA 1
ATOM 1742 C C . PHE A 1 214 ? -24.626 0.266 18.195 1.00 6.71 215 PHE A C 1
ATOM 1743 O O . PHE A 1 214 ? -23.512 0.717 18.397 1.00 7.47 215 PHE A O 1
ATOM 1751 N N . VAL A 1 215 ? -25.138 0.056 16.969 1.00 7.17 216 VAL A N 1
ATOM 1752 C CA . VAL A 1 215 ? -24.408 0.403 15.772 1.00 6.78 216 VAL A CA 1
ATOM 1753 C C . VAL A 1 215 ? -25.389 0.996 14.777 1.00 6.60 216 VAL A C 1
ATOM 1754 O O . VAL A 1 215 ? -26.603 0.874 14.923 1.00 7.76 216 VAL A O 1
ATOM 1758 N N . SER A 1 216 ? -24.829 1.586 13.725 1.00 6.63 217 SER A N 1
ATOM 1759 C CA . SER A 1 216 ? -25.624 2.022 12.572 1.00 6.82 217 SER A CA 1
ATOM 1760 C C . SER A 1 216 ? -25.305 1.169 11.352 1.00 6.78 217 SER A C 1
ATOM 1761 O O . SER A 1 216 ? -24.135 0.963 11.052 1.00 7.82 217 SER A O 1
ATOM 1764 N N . PHE A 1 217 ? -26.349 0.688 10.737 1.00 7.12 218 PHE A N 1
ATOM 1765 C CA . PHE A 1 217 ? -26.267 -0.081 9.484 1.00 7.50 218 PHE A CA 1
ATOM 1766 C C . PHE A 1 217 ? -26.516 0.796 8.286 1.00 7.16 218 PHE A C 1
ATOM 1767 O O . PHE A 1 217 ? -27.311 1.756 8.369 1.00 8.07 218 PHE A O 1
ATOM 1775 N N . ASP A 1 218 ? -25.941 0.452 7.155 1.00 7.60 219 ASP A N 1
ATOM 1776 C CA . ASP A 1 218 ? -26.305 1.022 5.842 1.00 7.75 219 ASP A CA 1
ATOM 1777 C C . ASP A 1 218 ? -25.835 2.489 5.764 1.00 7.77 219 ASP A C 1
ATOM 1778 O O . ASP A 1 218 ? -24.793 2.776 6.333 1.00 8.32 219 ASP A O 1
ATOM 1783 N N . PHE A 1 219 ? -26.490 3.324 4.933 1.00 7.84 220 PHE A N 1
ATOM 1784 C CA . PHE A 1 219 ? -25.775 4.511 4.432 1.00 8.33 220 PHE A CA 1
ATOM 1785 C C . PHE A 1 219 ? -26.313 5.810 4.948 1.00 8.16 220 PHE A C 1
ATOM 1786 O O . PHE A 1 219 ? -27.487 6.163 4.762 1.00 9.09 220 PHE A O 1
ATOM 1794 N N . CYS A 1 220 ? -25.409 6.530 5.604 1.00 8.50 221 CYS A N 1
ATOM 1795 C CA . CYS A 1 220 ? -25.611 7.909 5.995 1.00 8.62 221 CYS A CA 1
ATOM 1796 C C . CYS A 1 220 ? -25.469 8.835 4.795 1.00 8.84 221 CYS A C 1
ATOM 1797 O O . CYS A 1 220 ? -25.131 8.426 3.672 1.00 9.51 221 CYS A O 1
ATOM 1800 N N . CYS A 1 221 ? -25.649 10.119 5.071 1.00 8.82 222 CYS A N 1
ATOM 1801 C CA . CYS A 1 221 ? -25.005 11.177 4.321 1.00 8.99 222 CYS A CA 1
ATOM 1802 C C . CYS A 1 221 ? -25.532 11.323 2.911 1.00 9.12 222 CYS A C 1
ATOM 1803 O O . CYS A 1 221 ? -24.803 11.847 2.036 1.00 11.09 222 CYS A O 1
ATOM 1806 N N . ARG A 1 222 ? -26.765 10.920 2.666 1.00 9.42 223 ARG A N 1
ATOM 1807 C CA . ARG A 1 222 ? -27.388 11.015 1.354 1.00 9.29 223 ARG A CA 1
ATOM 1808 C C . ARG A 1 222 ? -28.750 11.709 1.436 1.00 9.51 223 ARG A C 1
ATOM 1809 O O . ARG A 1 222 ? -29.627 11.470 0.573 1.00 10.57 223 ARG A O 1
ATOM 1817 N N . GLY A 1 223 ? -28.946 12.524 2.455 1.00 9.41 224 GLY A N 1
ATOM 1818 C CA . GLY A 1 223 ? -30.220 13.244 2.604 1.00 10.61 224 GLY A CA 1
ATOM 1819 C C . GLY A 1 223 ? -31.366 12.256 2.629 1.00 8.77 224 GLY A C 1
ATOM 1820 O O . GLY A 1 223 ? -31.323 11.224 3.329 1.00 9.59 224 GLY A O 1
ATOM 1821 N N . ILE A 1 224 ? -32.422 12.509 1.843 1.00 9.35 225 ILE A N 1
ATOM 1822 C CA . ILE A 1 224 ? -33.602 11.637 1.843 1.00 9.82 225 ILE A CA 1
ATOM 1823 C C . ILE A 1 224 ? -33.332 10.308 1.152 1.00 9.70 225 ILE A C 1
ATOM 1824 O O . ILE A 1 224 ? -34.243 9.481 1.187 1.00 11.40 225 ILE A O 1
ATOM 1829 N N . GLU A 1 225 ? -32.163 10.113 0.592 1.00 10.01 226 GLU A N 1
ATOM 1830 C CA . GLU A 1 225 ? -31.785 8.789 0.021 1.00 10.78 226 GLU A CA 1
ATOM 1831 C C . GLU A 1 225 ? -30.940 8.001 1.005 1.00 10.34 226 GLU A C 1
ATOM 1832 O O . GLU A 1 225 ? -30.480 6.885 0.657 1.00 11.75 226 GLU A O 1
ATOM 1838 N N . SER A 1 226 ? -30.737 8.499 2.226 1.00 9.50 227 SER A N 1
ATOM 1839 C CA . SER A 1 226 ? -30.026 7.758 3.251 1.00 9.23 227 SER A CA 1
ATOM 1840 C C . SER A 1 226 ? -30.821 6.502 3.656 1.00 8.84 227 SER A C 1
ATOM 1841 O O . SER A 1 226 ? -32.066 6.565 3.694 1.00 10.63 227 SER A O 1
ATOM 1844 N N . THR A 1 227 ? -30.121 5.437 3.978 1.00 8.79 228 THR A N 1
ATOM 1845 C CA . THR A 1 227 ? -30.743 4.160 4.370 1.00 9.11 228 THR A CA 1
ATOM 1846 C C . THR A 1 227 ? -30.300 3.722 5.777 1.00 8.54 228 THR A C 1
ATOM 1847 O O . THR A 1 227 ? -30.540 2.589 6.168 1.00 8.61 228 THR A O 1
ATOM 1851 N N . TYR A 1 228 ? -29.672 4.640 6.534 1.00 8.22 229 TYR A N 1
ATOM 1852 C CA . TYR A 1 228 ? -29.213 4.401 7.878 1.00 8.11 229 TYR A CA 1
ATOM 1853 C C . TYR A 1 228 ? -30.318 3.774 8.736 1.00 8.01 229 TYR A C 1
ATOM 1854 O O . TYR A 1 228 ? -31.501 4.117 8.647 1.00 8.44 229 TYR A O 1
ATOM 1863 N N . LYS A 1 229 ? -29.875 2.873 9.611 1.00 8.09 230 LYS A N 1
ATOM 1864 C CA . LYS A 1 229 ? -30.755 2.287 10.615 1.00 8.48 230 LYS A CA 1
ATOM 1865 C C . LYS A 1 229 ? -29.961 2.033 11.887 1.00 7.67 230 LYS A C 1
ATOM 1866 O O . LYS A 1 229 ? -28.717 1.840 11.786 1.00 8.94 230 LYS A O 1
ATOM 1872 N N . ILE A 1 230 ? -30.585 1.989 13.019 1.00 7.49 231 ILE A N 1
ATOM 1873 C CA . ILE A 1 230 ? -29.947 1.720 14.306 1.00 7.77 231 ILE A CA 1
ATOM 1874 C C . ILE A 1 230 ? -30.228 0.250 14.687 1.00 7.33 231 ILE A C 1
ATOM 1875 O O . ILE A 1 230 ? -31.391 -0.146 14.693 1.00 8.36 231 ILE A O 1
ATOM 1880 N N . ALA A 1 231 ? -29.157 -0.461 15.023 1.00 7.89 232 ALA A N 1
ATOM 1881 C CA . ALA A 1 231 ? -29.258 -1.894 15.409 1.00 7.79 232 ALA A CA 1
ATOM 1882 C C . ALA A 1 231 ? -28.557 -2.111 16.752 1.00 8.09 232 ALA A C 1
ATOM 1883 O O . ALA A 1 231 ? -27.671 -1.335 17.136 1.00 8.51 232 ALA A O 1
ATOM 1885 N N . VAL A 1 232 ? -28.932 -3.191 17.436 1.00 7.94 233 VAL A N 1
ATOM 1886 C CA . VAL A 1 232 ? -28.341 -3.502 18.753 1.00 7.61 233 VAL A CA 1
ATOM 1887 C C . VAL A 1 232 ? -28.166 -5.001 18.943 1.00 7.81 233 VAL A C 1
ATOM 1888 O O . VAL A 1 232 ? -28.950 -5.823 18.468 1.00 8.48 233 VAL A O 1
ATOM 1892 N N . GLY A 1 233 ? -27.134 -5.336 19.709 1.00 7.99 234 GLY A N 1
ATOM 1893 C CA . GLY A 1 233 ? -26.931 -6.679 20.218 1.00 8.61 234 GLY A CA 1
ATOM 1894 C C . GLY A 1 233 ? -26.348 -6.607 21.627 1.00 7.18 234 GLY A C 1
ATOM 1895 O O . GLY A 1 233 ? -26.005 -5.520 22.076 1.00 8.43 234 GLY A O 1
ATOM 1896 N N . ARG A 1 234 ? -26.186 -7.734 22.281 1.00 8.02 235 ARG A N 1
ATOM 1897 C CA . ARG A 1 234 ? -25.735 -7.701 23.656 1.00 8.66 235 ARG A CA 1
ATOM 1898 C C . ARG A 1 234 ? -24.829 -8.870 23.988 1.00 8.65 235 ARG A C 1
ATOM 1899 O O . ARG A 1 234 ? -24.856 -9.914 23.327 1.00 9.75 235 ARG A O 1
ATOM 1907 N N . SER A 1 235 ? -24.055 -8.719 25.057 1.00 9.67 236 SER A N 1
ATOM 1908 C CA . SER A 1 235 ? -23.156 -9.776 25.556 1.00 10.49 236 SER A CA 1
ATOM 1909 C C . SER A 1 235 ? -22.940 -9.592 27.043 1.00 9.86 236 SER A C 1
ATOM 1910 O O . SER A 1 235 ? -22.836 -8.476 27.519 1.00 11.40 236 SER A O 1
ATOM 1913 N N . LYS A 1 236 ? -22.808 -10.702 27.766 1.00 10.80 237 LYS A N 1
ATOM 1914 C CA . LYS A 1 236 ? -22.437 -10.596 29.188 1.00 11.82 237 LYS A CA 1
ATOM 1915 C C . LYS A 1 236 ? -20.999 -10.147 29.349 1.00 11.85 237 LYS A C 1
ATOM 1916 O O . LYS A 1 236 ? -20.694 -9.547 30.382 1.00 14.94 237 LYS A O 1
ATOM 1922 N N . ASP A 1 237 ? -20.153 -10.382 28.369 1.00 11.71 238 ASP A N 1
ATOM 1923 C CA . ASP A 1 237 ? -18.755 -9.976 28.444 1.00 12.32 238 ASP A CA 1
ATOM 1924 C C . ASP A 1 237 ? -18.519 -8.866 27.407 1.00 12.24 238 ASP A C 1
ATOM 1925 O O . ASP A 1 237 ? -18.988 -8.926 26.291 1.00 12.19 238 ASP A O 1
ATOM 1930 N N . ILE A 1 238 ? -17.741 -7.867 27.840 1.00 12.68 239 ILE A N 1
ATOM 1931 C CA . ILE A 1 238 ? -17.573 -6.722 26.940 1.00 13.15 239 ILE A CA 1
ATOM 1932 C C . ILE A 1 238 ? -16.843 -7.069 25.644 1.00 12.88 239 ILE A C 1
ATOM 1933 O O . ILE A 1 238 ? -17.030 -6.423 24.611 1.00 11.56 239 ILE A O 1
ATOM 1938 N N . THR A 1 239 ? -16.052 -8.139 25.643 1.00 13.00 240 THR A N 1
ATOM 1939 C CA . THR A 1 239 ? -15.387 -8.572 24.410 1.00 14.05 240 THR A CA 1
ATOM 1940 C C . THR A 1 239 ? -16.248 -9.488 23.531 1.00 14.12 240 THR A C 1
ATOM 1941 O O . THR A 1 239 ? -15.779 -10.003 22.477 1.00 15.58 240 THR A O 1
ATOM 1945 N N . GLY A 1 240 ? -17.519 -9.706 23.884 1.00 12.76 241 GLY A N 1
ATOM 1946 C CA . GLY A 1 240 ? -18.335 -10.504 22.971 1.00 14.79 241 GLY A CA 1
ATOM 1947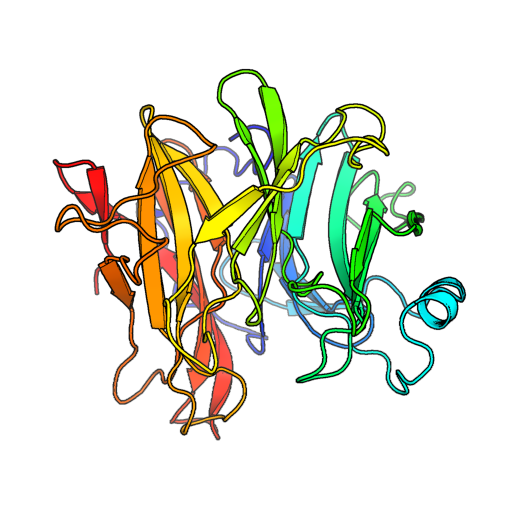 C C . GLY A 1 240 ? -18.527 -11.941 23.436 1.00 14.04 241 GLY A C 1
ATOM 1948 O O . GLY A 1 240 ? -17.999 -12.31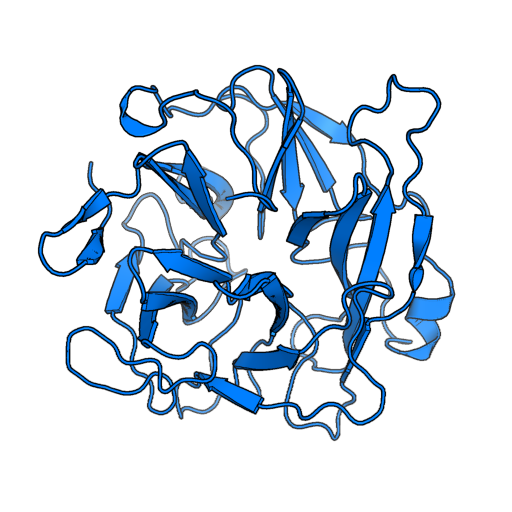6 24.490 1.00 16.85 241 GLY A O 1
ATOM 1949 N N . PRO A 1 241 ? -19.263 -12.737 22.646 1.00 14.49 242 PRO A N 1
ATOM 1950 C CA . PRO A 1 241 ? -19.878 -12.351 21.390 1.00 13.29 242 PRO A CA 1
ATOM 1951 C C . PRO A 1 241 ? -21.147 -11.565 21.614 1.00 11.44 242 PRO A C 1
ATOM 1952 O O . PRO A 1 241 ? -21.979 -11.925 22.428 1.00 12.92 242 PRO A O 1
ATOM 1956 N N . TYR A 1 242 ? -21.273 -10.441 20.906 1.00 10.05 243 TYR A N 1
ATOM 1957 C CA . TYR A 1 242 ? -22.535 -9.681 20.902 1.00 10.32 243 TYR A CA 1
ATOM 1958 C C . TYR A 1 242 ? -23.532 -10.410 20.026 1.00 9.25 243 TYR A C 1
ATOM 1959 O O . TYR A 1 242 ? -23.226 -10.711 18.863 1.00 11.86 243 TYR A O 1
ATOM 1968 N N . VAL A 1 243 ? -24.706 -10.664 20.550 1.00 9.64 244 VAL A N 1
ATOM 1969 C CA . VAL A 1 243 ? -25.731 -11.457 19.838 1.00 10.80 244 VAL A CA 1
ATOM 1970 C C . VAL A 1 243 ? -27.037 -10.671 19.868 1.00 10.26 244 VAL A C 1
ATOM 1971 O O . VAL A 1 243 ? -27.336 -9.922 20.829 1.00 11.39 244 VAL A O 1
ATOM 1975 N N . ASP A 1 244 ? -27.860 -10.836 18.831 1.00 10.53 245 ASP A N 1
ATOM 1976 C CA . ASP A 1 244 ? -29.143 -10.135 18.775 1.00 10.53 245 ASP A CA 1
ATOM 1977 C C . ASP A 1 244 ? -30.285 -10.994 19.371 1.00 11.50 245 ASP A C 1
ATOM 1978 O O . ASP A 1 244 ? -30.035 -12.066 19.964 1.00 11.99 245 ASP A O 1
ATOM 1983 N N . LYS A 1 245 ? -31.535 -10.514 19.233 1.00 11.92 246 LYS A N 1
ATOM 1984 C CA . LYS A 1 245 ? -32.704 -11.206 19.820 1.00 14.61 246 LYS A CA 1
ATOM 1985 C C . LYS A 1 245 ? -32.873 -12.611 19.280 1.00 13.74 246 LYS A C 1
ATOM 1986 O O . LYS A 1 245 ? -33.490 -13.441 19.944 1.00 18.19 246 LYS A O 1
ATOM 1992 N N . ASN A 1 246 ? -32.390 -12.849 18.078 1.00 12.95 247 ASN A N 1
ATOM 1993 C CA . ASN A 1 246 ? -32.540 -14.104 17.380 1.00 13.10 247 ASN A CA 1
ATOM 1994 C C . ASN A 1 246 ? -31.395 -15.057 17.701 1.00 12.31 247 ASN A C 1
ATOM 1995 O O . ASN A 1 246 ? -31.341 -16.112 17.165 1.00 14.02 247 ASN A O 1
ATOM 2000 N N . GLY A 1 247 ? -30.423 -14.633 18.499 1.00 11.76 248 GLY A N 1
ATOM 2001 C CA . GLY A 1 247 ? -29.274 -15.473 18.762 1.00 13.76 248 GLY A CA 1
ATOM 2002 C C . GLY A 1 247 ? -28.178 -15.396 17.718 1.00 11.13 248 GLY A C 1
ATOM 2003 O O . GLY A 1 247 ? -27.222 -16.137 17.849 1.00 14.25 248 GLY A O 1
ATOM 2004 N N . VAL A 1 248 ? -28.268 -14.405 16.838 1.00 9.85 249 VAL A N 1
ATOM 2005 C CA . VAL A 1 248 ? -27.241 -14.269 15.785 1.00 9.22 249 VAL A CA 1
ATOM 2006 C C . VAL A 1 248 ? -26.157 -13.322 16.208 1.00 8.06 249 VAL A C 1
ATOM 2007 O O . VAL A 1 248 ? -26.395 -12.178 16.629 1.00 8.63 249 VAL A O 1
ATOM 2011 N N . SER A 1 249 ? -24.911 -13.806 16.091 1.00 8.58 250 SER A N 1
ATOM 2012 C CA . SER A 1 249 ? -23.774 -12.953 16.388 1.00 9.13 250 SER A CA 1
ATOM 2013 C C . SER A 1 249 ? -23.731 -11.728 15.494 1.00 8.29 250 SER A C 1
ATOM 2014 O O . SER A 1 249 ? -23.929 -11.769 14.276 1.00 8.46 250 SER A O 1
ATOM 2017 N N . MET A 1 250 ? -23.349 -10.603 16.116 1.00 8.36 251 MET A N 1
ATOM 2018 C CA . MET A 1 250 ? -23.092 -9.366 15.388 1.00 8.53 251 MET A CA 1
ATOM 2019 C C . MET A 1 250 ? -21.873 -9.447 14.481 1.00 7.62 251 MET A C 1
ATOM 2020 O O . MET A 1 250 ? -21.732 -8.532 13.651 1.00 9.02 251 MET A O 1
ATOM 2025 N N . MET A 1 251 ? -21.045 -10.497 14.585 1.00 8.34 252 MET A N 1
ATOM 2026 C CA . MET A 1 251 ? -19.986 -10.725 13.623 1.00 9.05 252 MET A CA 1
ATOM 2027 C C . MET A 1 251 ? -20.501 -11.372 12.335 1.00 9.13 252 MET A C 1
ATOM 2028 O O . MET A 1 251 ? -19.780 -11.422 11.352 1.00 11.02 252 MET A O 1
ATOM 2033 N N . GLN A 1 252 ? -21.758 -11.814 12.303 1.00 9.13 253 GLN A N 1
ATOM 2034 C CA . GLN A 1 252 ? -22.396 -12.461 11.168 1.00 9.07 253 GLN A CA 1
ATOM 2035 C C . GLN A 1 252 ? -23.592 -11.697 10.707 1.00 9.88 253 GLN A C 1
ATOM 2036 O O . GLN A 1 252 ? -24.580 -12.294 10.254 1.00 10.58 253 GLN A O 1
ATOM 2042 N N . GLY A 1 253 ? -23.544 -10.365 10.885 1.00 9.50 254 GLY A N 1
ATOM 2043 C CA . GLY A 1 253 ? -24.649 -9.544 10.477 1.00 10.30 254 GLY A CA 1
ATOM 2044 C C . GLY A 1 253 ? -25.800 -9.469 11.447 1.00 9.41 254 GLY A C 1
ATOM 2045 O O . GLY A 1 253 ? -26.822 -8.803 11.174 1.00 10.35 254 GLY A O 1
ATOM 2046 N N . GLY A 1 254 ? -25.641 -10.086 12.626 1.00 9.20 255 GLY A N 1
ATOM 2047 C CA . GLY A 1 254 ? -26.686 -9.943 13.625 1.00 9.27 255 GLY A CA 1
ATOM 2048 C C . GLY A 1 254 ? -26.851 -8.492 14.075 1.00 8.66 255 GLY A C 1
ATOM 2049 O O . GLY A 1 254 ? -25.978 -7.630 13.969 1.00 9.88 255 GLY A O 1
ATOM 2050 N N . GLY A 1 255 ? -28.048 -8.257 14.631 1.00 8.95 256 GLY A N 1
ATOM 2051 C CA . GLY A 1 255 ? -28.414 -6.943 15.182 1.00 9.13 256 GLY A CA 1
ATOM 2052 C C . GLY A 1 255 ? -29.905 -6.775 15.062 1.00 8.98 256 GLY A C 1
ATOM 2053 O O . GLY A 1 255 ? -30.502 -6.970 13.972 1.00 11.16 256 GLY A O 1
ATOM 2054 N N . THR A 1 256 ? -30.526 -6.441 16.167 1.00 8.52 257 THR A N 1
ATOM 2055 C CA . THR A 1 256 ? -31.965 -6.186 16.215 1.00 9.42 257 THR A CA 1
ATOM 2056 C C . THR A 1 256 ? -32.218 -4.736 15.863 1.00 8.86 257 THR A C 1
ATOM 2057 O O . THR A 1 256 ? -31.566 -3.841 16.432 1.00 9.91 257 THR A O 1
ATOM 2061 N N . ILE A 1 257 ? -33.118 -4.445 14.929 1.00 9.85 258 ILE A N 1
ATOM 2062 C CA . ILE A 1 257 ? -33.318 -3.096 14.451 1.00 9.58 258 ILE A CA 1
ATOM 2063 C C . ILE A 1 257 ? -34.184 -2.333 15.435 1.00 9.71 258 ILE A C 1
ATOM 2064 O O . ILE A 1 257 ? -35.305 -2.749 15.783 1.00 11.85 258 ILE A O 1
ATOM 2069 N N . LEU A 1 258 ? -33.615 -1.244 15.909 1.00 8.79 259 LEU A N 1
ATOM 2070 C CA . LEU A 1 258 ? -34.303 -0.351 16.845 1.00 10.29 259 LEU A CA 1
ATOM 2071 C C . LEU A 1 258 ? -35.062 0.780 16.143 1.00 9.91 259 LEU A C 1
ATOM 2072 O O . LEU A 1 258 ? -36.117 1.201 16.646 1.00 11.17 259 LEU A O 1
ATOM 2077 N N . ASP A 1 259 ? -34.528 1.281 15.035 1.00 9.95 260 ASP A N 1
ATOM 2078 C CA . ASP A 1 259 ? -35.192 2.342 14.326 1.00 10.00 260 ASP A CA 1
ATOM 2079 C C . ASP A 1 259 ? -34.673 2.323 12.881 1.00 9.11 260 ASP A C 1
ATOM 2080 O O . ASP A 1 259 ? -33.477 2.309 12.673 1.00 10.72 260 ASP A O 1
ATOM 2085 N N . GLU A 1 260 ? -35.564 2.314 11.924 1.00 10.74 261 GLU A N 1
ATOM 2086 C CA . GLU A 1 260 ? -35.179 2.470 10.515 1.00 12.78 261 GLU A CA 1
ATOM 2087 C C . GLU A 1 260 ? -35.900 3.669 9.899 1.00 11.03 261 GLU A C 1
ATOM 2088 O O . GLU A 1 260 ? -35.839 3.890 8.695 1.00 13.86 261 GLU A O 1
ATOM 2094 N N . GLY A 1 261 ? -36.524 4.497 10.714 1.00 11.44 262 GLY A N 1
ATO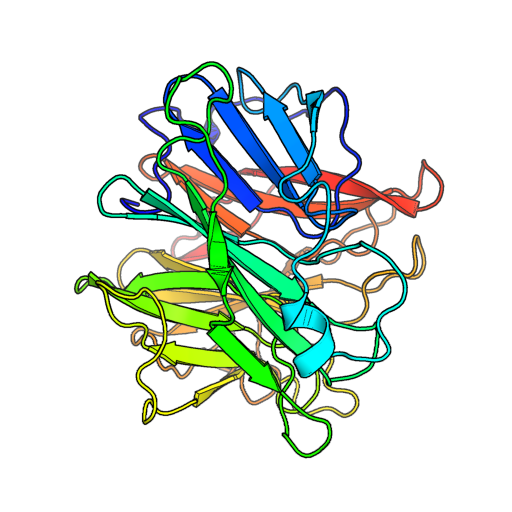M 2095 C CA . GLY A 1 261 ? -37.081 5.727 10.122 1.00 13.07 262 GLY A CA 1
ATOM 2096 C C . GLY A 1 261 ? -38.449 5.405 9.531 1.00 15.65 262 GLY A C 1
ATOM 2097 O O . GLY A 1 261 ? -39.015 4.327 9.692 1.00 17.77 262 GLY A O 1
ATOM 2098 N N . ASN A 1 262 ? -38.955 6.421 8.841 1.00 14.36 263 ASN A N 1
ATOM 2099 C CA . ASN A 1 262 ? -40.316 6.408 8.283 1.00 15.03 263 ASN A CA 1
ATOM 2100 C C . ASN A 1 262 ? -40.360 7.418 7.142 1.00 14.11 263 ASN A C 1
ATOM 2101 O O . ASN A 1 262 ? -39.318 7.802 6.659 1.00 15.54 263 ASN A O 1
ATOM 2106 N N . ASP A 1 263 ? -41.565 7.823 6.689 1.00 12.33 264 ASP A N 1
ATOM 2107 C CA . ASP A 1 263 ? -41.666 8.716 5.552 1.00 12.43 264 ASP A CA 1
ATOM 2108 C C . ASP A 1 263 ? -41.408 10.184 5.904 1.00 11.37 264 ASP A C 1
ATOM 2109 O O . ASP A 1 263 ? -41.388 11.031 5.015 1.00 14.41 264 ASP A O 1
ATOM 2114 N N . ARG A 1 264 ? -41.200 10.474 7.149 1.00 11.63 265 ARG A N 1
ATOM 2115 C CA . ARG A 1 264 ? -40.872 11.821 7.652 1.00 13.03 265 ARG A CA 1
ATOM 2116 C C . ARG A 1 264 ? -39.416 11.945 8.132 1.00 12.64 265 ARG A C 1
ATOM 2117 O O . ARG A 1 264 ? -38.847 12.985 7.844 1.00 22.70 265 ARG A O 1
ATOM 2125 N N . TRP A 1 265 ? -38.956 10.991 8.905 1.00 10.11 266 TRP A N 1
ATOM 2126 C CA . TRP A 1 265 ? -37.576 10.965 9.368 1.00 10.48 266 TRP A CA 1
ATOM 2127 C C . TRP A 1 265 ? -36.858 9.835 8.633 1.00 10.09 266 TRP A C 1
ATOM 2128 O O . TRP A 1 265 ? -37.159 8.664 8.853 1.00 12.33 266 TRP A O 1
ATOM 2139 N N . ILE A 1 266 ? -35.943 10.203 7.733 1.00 9.76 267 ILE A N 1
ATOM 2140 C CA . ILE A 1 266 ? -35.253 9.256 6.897 1.00 9.26 267 ILE A CA 1
ATOM 2141 C C . ILE A 1 266 ? -33.911 8.908 7.531 1.00 8.56 267 ILE A C 1
ATOM 2142 O O . ILE A 1 266 ? -33.225 9.800 8.062 1.00 9.40 267 ILE A O 1
ATOM 2147 N N . GLY A 1 267 ? -33.511 7.642 7.489 1.00 8.55 268 GLY A N 1
ATOM 2148 C CA . GLY A 1 267 ? -32.143 7.326 7.827 1.00 8.46 268 GLY A CA 1
ATOM 2149 C C . GLY A 1 267 ? -31.678 7.722 9.221 1.00 7.96 268 GLY A C 1
ATOM 2150 O O . GLY A 1 267 ? -30.573 8.302 9.350 1.00 8.38 268 GLY A O 1
ATOM 2151 N N . PRO A 1 268 ? -32.400 7.376 10.281 1.00 8.24 269 PRO A N 1
ATOM 2152 C CA . PRO A 1 268 ? -31.896 7.697 11.624 1.00 8.14 269 PRO A CA 1
ATOM 2153 C C . PRO A 1 268 ? -30.674 6.847 11.922 1.00 7.72 269 PRO A C 1
ATOM 2154 O O . PRO A 1 268 ? -30.588 5.668 11.635 1.00 8.67 269 PRO A O 1
ATOM 2158 N N . GLY A 1 269 ? -29.704 7.495 12.596 1.00 7.70 270 GLY A N 1
ATOM 2159 C CA . GLY A 1 269 ? -28.509 6.753 12.961 1.00 7.68 270 GLY A CA 1
ATOM 2160 C C . GLY A 1 269 ? -27.496 7.634 13.661 1.00 6.86 270 GLY A C 1
ATOM 2161 O O . GLY A 1 269 ? -27.726 8.766 14.018 1.00 7.71 270 GLY A O 1
ATOM 2162 N N . HIS A 1 270 ? -26.338 6.970 13.854 1.00 7.03 271 HIS A N 1
ATOM 2163 C CA . HIS A 1 270 ? -25.188 7.490 14.600 1.00 7.29 271 HIS A CA 1
ATOM 2164 C C . HIS A 1 270 ? -25.637 7.924 15.995 1.00 6.70 271 HIS A C 1
ATOM 2165 O O . HIS A 1 270 ? -25.739 9.116 16.308 1.00 8.53 271 HIS A O 1
ATOM 2172 N N . CYS A 1 271 ? -25.877 6.893 16.814 1.00 7.33 272 CYS A N 1
ATOM 2173 C CA . CYS A 1 271 ? -26.582 7.110 18.081 1.00 7.62 272 CYS A CA 1
ATOM 2174 C C . CYS A 1 271 ? -25.706 7.129 19.304 1.00 7.42 272 CYS A C 1
ATOM 2175 O O . CYS A 1 271 ? -24.508 6.790 19.270 1.00 7.88 272 CYS A O 1
ATOM 2178 N N . ALA A 1 272 ? -26.309 7.497 20.416 1.00 7.50 273 ALA A N 1
ATOM 2179 C CA . ALA A 1 272 ? -25.706 7.514 21.729 1.00 6.95 273 ALA A CA 1
ATOM 2180 C C . ALA A 1 272 ? -26.818 7.195 22.737 1.00 6.81 273 ALA A C 1
ATOM 2181 O O . ALA A 1 272 ? -28.008 7.509 22.478 1.00 8.20 273 ALA A O 1
ATOM 2183 N N . VAL A 1 273 ? -26.493 6.590 23.839 1.00 7.45 274 VAL A N 1
ATOM 2184 C CA . VAL A 1 273 ? -27.485 6.148 24.834 1.00 7.67 274 VAL A CA 1
ATOM 2185 C C . VAL A 1 273 ? -26.983 6.567 26.187 1.00 7.50 274 VAL A C 1
ATOM 2186 O O . VAL A 1 273 ? -25.826 6.288 26.551 1.00 8.56 274 VAL A O 1
ATOM 2190 N N . TYR A 1 274 ? -27.866 7.278 26.924 1.00 8.22 275 TYR A N 1
ATOM 2191 C CA . TYR A 1 274 ? -27.504 7.813 28.238 1.00 8.28 275 TYR A CA 1
ATOM 2192 C C . TYR A 1 274 ? -28.581 7.438 29.233 1.00 8.87 275 TYR A C 1
ATOM 2193 O O . TYR A 1 274 ? -29.752 7.309 28.906 1.00 8.57 275 TYR A O 1
ATOM 2202 N N . PHE A 1 275 ? -28.186 7.420 30.505 1.00 10.28 276 PHE A N 1
ATOM 2203 C CA . PHE A 1 275 ? -29.085 7.052 31.600 1.00 10.70 276 PHE A CA 1
ATOM 2204 C C . PHE A 1 275 ? -29.114 8.096 32.676 1.00 11.76 276 PHE A C 1
ATOM 2205 O O . PHE A 1 275 ? -28.115 8.797 32.950 1.00 12.50 276 PHE A O 1
ATOM 2213 N N . SER A 1 276 ? -30.260 8.179 33.361 1.00 12.31 277 SER A N 1
ATOM 2214 C CA . SER A 1 276 ? -30.384 8.986 34.559 1.00 13.87 277 SER A CA 1
ATOM 2215 C C . SER A 1 276 ? -31.257 8.198 35.500 1.00 13.15 277 SER A C 1
ATOM 2216 O O . SER A 1 276 ? -32.459 7.941 35.204 1.00 13.55 277 SER A O 1
ATOM 2219 N N . GLY A 1 277 ? -30.711 7.728 36.617 1.00 17.40 278 GLY A N 1
ATOM 2220 C CA . GLY A 1 277 ? -31.519 6.768 37.409 1.00 18.80 278 GLY A CA 1
ATOM 2221 C C . GLY A 1 277 ? -31.821 5.554 36.552 1.00 19.53 278 GLY A C 1
ATOM 2222 O O . GLY A 1 277 ? -30.923 5.072 35.841 1.00 34.64 278 GLY A O 1
ATOM 2223 N N . VAL A 1 278 ? -33.053 5.040 36.488 1.00 20.42 279 VAL A N 1
ATOM 2224 C CA . VAL A 1 278 ? -33.263 3.884 35.590 1.00 18.92 279 VAL A CA 1
ATOM 2225 C C . VAL A 1 278 ? -33.837 4.379 34.251 1.00 18.16 279 VAL A C 1
ATOM 2226 O O . VAL A 1 278 ? -34.084 3.533 33.361 1.00 23.25 279 VAL A O 1
ATOM 2230 N N . SER A 1 279 ? -34.039 5.689 34.088 1.00 14.56 280 SER A N 1
ATOM 2231 C CA . SER A 1 279 ? -34.500 6.234 32.800 1.00 13.78 280 SER A CA 1
ATOM 2232 C C . SER A 1 279 ? -33.334 6.282 31.798 1.00 11.59 280 SER A C 1
ATOM 2233 O O . SER A 1 279 ? -32.174 6.266 32.122 1.00 11.69 280 SER A O 1
ATOM 2236 N N . ALA A 1 280 ? -33.683 6.314 30.506 1.00 10.41 281 ALA A N 1
ATOM 2237 C CA . ALA A 1 280 ? -32.665 6.397 29.450 1.00 8.97 281 ALA A CA 1
ATOM 2238 C C . ALA A 1 280 ? -33.184 7.190 28.286 1.00 8.75 281 ALA A C 1
ATOM 2239 O O . ALA A 1 280 ? -34.420 7.294 28.053 1.00 8.97 281 ALA A O 1
ATOM 2241 N N . ILE A 1 281 ? -32.232 7.734 27.505 1.00 8.42 282 ILE A N 1
ATOM 2242 C CA . ILE A 1 281 ? -32.519 8.367 26.221 1.00 8.37 282 ILE A CA 1
ATOM 2243 C C . ILE A 1 281 ? -31.651 7.762 25.134 1.00 7.66 282 ILE A C 1
ATOM 2244 O O . ILE A 1 281 ? -30.519 7.341 25.371 1.00 8.55 282 ILE A O 1
ATOM 2249 N N . LEU A 1 282 ? -32.205 7.740 23.941 1.00 8.82 283 LEU A N 1
ATOM 2250 C CA . LEU A 1 282 ? -31.521 7.535 22.674 1.00 8.49 283 LEU A CA 1
ATOM 2251 C C . LEU A 1 282 ? -31.323 8.881 22.026 1.00 7.53 283 LEU A C 1
ATOM 2252 O O . LEU A 1 282 ? -32.292 9.673 21.922 1.00 8.40 283 LEU A O 1
ATOM 2257 N N . VAL A 1 283 ? -30.117 9.182 21.579 1.00 7.48 284 VAL A N 1
ATOM 2258 C CA . VAL A 1 283 ? -29.765 10.408 20.854 1.00 7.44 284 VAL A CA 1
ATOM 2259 C C . VAL A 1 283 ? -29.265 9.970 19.488 1.00 7.36 284 VAL A C 1
ATOM 2260 O O . VAL A 1 283 ? -28.497 9.021 19.375 1.00 8.88 284 VAL A O 1
ATOM 2264 N N . ASN A 1 284 ? -29.673 10.662 18.445 1.00 7.68 285 ASN A N 1
ATOM 2265 C CA . ASN A 1 284 ? -29.213 10.319 17.093 1.00 7.17 285 ASN A CA 1
ATOM 2266 C C . ASN A 1 284 ? -29.447 11.509 16.200 1.00 7.01 285 ASN A C 1
ATOM 2267 O O . ASN A 1 284 ? -30.025 12.511 16.644 1.00 7.55 285 ASN A O 1
ATOM 2272 N N . HIS A 1 285 ? -29.069 11.407 14.925 1.00 7.01 286 HIS A N 1
ATOM 2273 C CA . HIS A 1 285 ? -29.599 12.346 13.934 1.00 7.25 286 HIS A CA 1
ATOM 2274 C C . HIS A 1 285 ? -30.520 11.577 12.975 1.00 7.27 286 HIS A C 1
ATOM 2275 O O . HIS A 1 285 ? -30.489 10.362 12.866 1.00 7.62 286 HIS A O 1
ATOM 2282 N N . ALA A 1 286 ? -31.319 12.333 12.243 1.00 8.09 287 ALA A N 1
ATOM 2283 C CA . ALA A 1 286 ? -32.136 11.763 11.143 1.00 8.09 287 ALA A CA 1
ATOM 2284 C C . ALA A 1 286 ? -32.305 12.873 10.118 1.00 7.68 287 ALA A C 1
ATOM 2285 O O . ALA A 1 286 ? -32.182 14.046 10.399 1.00 9.41 287 ALA A O 1
ATOM 2287 N N . TYR A 1 287 ? -32.589 12.454 8.880 1.00 8.28 288 TYR A N 1
ATOM 2288 C CA . TYR A 1 287 ? -32.629 13.367 7.753 1.00 8.63 288 TYR A CA 1
ATOM 2289 C C . TYR A 1 287 ? -34.077 13.776 7.529 1.00 8.93 288 TYR A C 1
ATOM 2290 O O . TYR A 1 287 ? -34.970 12.967 7.354 1.00 9.33 288 TYR A O 1
ATOM 2299 N N . ASP A 1 288 ? -34.295 15.128 7.561 1.00 9.14 289 ASP A N 1
ATOM 2300 C CA . ASP A 1 288 ? -35.689 15.616 7.573 1.00 10.25 289 ASP A CA 1
ATOM 2301 C C . ASP A 1 288 ? -36.295 15.643 6.191 1.00 9.87 289 ASP A C 1
ATOM 2302 O O . ASP A 1 288 ? -35.931 16.536 5.380 1.00 11.30 289 ASP A O 1
ATOM 2307 N N . ALA A 1 289 ? -37.233 14.741 5.913 1.00 10.79 290 ALA A N 1
ATOM 2308 C CA . ALA A 1 289 ? -37.829 14.788 4.569 1.00 12.36 290 ALA A CA 1
ATOM 2309 C C . ALA A 1 289 ? -38.619 16.050 4.312 1.00 11.47 290 ALA A C 1
ATOM 2310 O O . ALA A 1 289 ? -38.875 16.296 3.123 1.00 16.91 290 ALA A O 1
ATOM 2312 N N . LEU A 1 290 ? -39.014 16.779 5.326 1.00 10.94 291 LEU A N 1
ATOM 2313 C CA . LEU A 1 290 ? -39.771 18.018 5.132 1.00 13.64 291 LEU A CA 1
ATOM 2314 C C . LEU A 1 290 ? -38.879 19.239 5.032 1.00 13.18 291 LEU A C 1
ATOM 2315 O O . LEU A 1 290 ? -39.330 20.372 4.788 1.00 17.73 291 LEU A O 1
ATOM 2320 N N . LYS A 1 291 ? -37.575 19.036 5.154 1.00 12.34 292 LYS A N 1
ATOM 2321 C CA . LYS A 1 291 ? -36.612 20.143 5.120 1.00 14.45 292 LYS A CA 1
ATOM 2322 C C . LYS A 1 291 ? -35.335 19.703 4.405 1.00 10.47 292 LYS A C 1
ATOM 2323 O O . LYS A 1 291 ? -34.222 19.759 4.890 1.00 11.58 292 LYS A O 1
ATOM 2329 N N . ASN A 1 292 ? -35.544 19.299 3.170 1.00 12.63 293 ASN A N 1
ATOM 2330 C CA . ASN A 1 292 ? -34.444 19.080 2.230 1.00 13.07 293 ASN A CA 1
ATOM 2331 C C . ASN A 1 292 ? -33.483 18.041 2.696 1.00 10.43 293 ASN A C 1
ATOM 2332 O O . ASN A 1 292 ? -32.307 18.051 2.363 1.00 11.97 293 ASN A O 1
ATOM 2337 N N . GLY A 1 293 ? -33.950 17.064 3.489 1.00 9.64 294 GLY A N 1
ATOM 2338 C CA . GLY A 1 293 ? -33.066 16.039 3.988 1.00 10.25 294 GLY A CA 1
ATOM 2339 C C . GLY A 1 293 ? -32.041 16.505 5.011 1.00 9.44 294 GLY A C 1
ATOM 2340 O O . GLY A 1 293 ? -31.028 15.807 5.216 1.00 10.40 294 GLY A O 1
ATOM 2341 N N . GLU A 1 294 ? -32.239 17.664 5.639 1.00 10.44 295 GLU A N 1
ATOM 2342 C CA . GLU A 1 294 ? -31.214 18.188 6.546 1.00 11.10 295 GLU A CA 1
ATOM 2343 C C . GLU A 1 294 ? -31.108 17.317 7.777 1.00 9.39 295 GLU A C 1
ATOM 2344 O O . GLU A 1 294 ? -32.133 16.923 8.386 1.00 10.01 295 GLU A O 1
ATOM 2350 N N . PRO A 1 295 ? -29.912 17.012 8.236 1.00 10.46 296 PRO A N 1
ATOM 2351 C CA . PRO A 1 295 ? -29.750 16.153 9.403 1.00 9.86 296 PRO A CA 1
ATOM 2352 C C . PRO A 1 295 ? -30.085 16.891 10.697 1.00 9.19 296 PRO A C 1
ATOM 2353 O O . PRO A 1 295 ? -29.638 18.016 10.889 1.00 10.76 296 PRO A O 1
ATOM 2357 N N . THR A 1 296 ? -30.901 16.260 11.500 1.00 8.64 297 THR A N 1
ATOM 2358 C CA . THR A 1 296 ? -31.560 16.890 12.633 1.00 8.85 297 THR A CA 1
ATOM 2359 C C . THR A 1 296 ? -31.373 16.048 13.884 1.00 8.08 297 THR A C 1
ATOM 2360 O O . THR A 1 296 ? -31.514 14.844 13.863 1.00 8.83 297 THR A O 1
ATOM 2364 N N . LEU A 1 297 ? -31.074 16.718 14.997 1.00 8.36 298 LEU A N 1
ATOM 2365 C CA . LEU A 1 297 ? -30.995 16.101 16.313 1.00 8.27 298 LEU A CA 1
ATOM 2366 C C . LEU A 1 297 ? -32.308 15.480 16.730 1.00 8.33 298 LEU A C 1
ATOM 2367 O O . LEU A 1 297 ? -33.356 16.151 16.628 1.00 8.99 298 LEU A O 1
ATOM 2372 N N . GLN A 1 298 ? -32.234 14.253 17.248 1.00 7.93 299 GLN A N 1
ATOM 2373 C CA . GLN A 1 298 ? -33.364 13.598 17.871 1.00 8.53 299 GLN A CA 1
ATOM 2374 C C . GLN A 1 298 ? -32.910 13.113 19.265 1.00 8.30 299 GLN A C 1
ATOM 2375 O O . GLN A 1 298 ? -31.796 12.591 19.403 1.00 7.86 299 GLN A O 1
ATOM 2381 N N . ILE A 1 299 ? -33.763 13.345 20.243 1.00 8.05 300 ILE A N 1
ATOM 2382 C CA . ILE A 1 299 ? -33.590 12.794 21.590 1.00 8.29 300 ILE A CA 1
ATOM 2383 C C . ILE A 1 299 ? -34.923 12.192 21.981 1.00 8.28 300 ILE A C 1
ATOM 2384 O O . ILE A 1 299 ? -35.934 12.921 21.946 1.00 10.18 300 ILE A O 1
ATOM 2389 N N . ARG A 1 300 ? -34.945 10.910 22.332 1.00 8.25 301 ARG A N 1
ATOM 2390 C CA . ARG A 1 300 ? -36.194 10.206 22.648 1.00 9.06 301 ARG A CA 1
ATOM 2391 C C . ARG A 1 300 ? -35.992 9.317 23.870 1.00 8.33 301 ARG A C 1
ATOM 2392 O O . ARG A 1 300 ? -34.893 8.779 24.024 1.00 9.92 301 ARG A O 1
ATOM 2400 N N . PRO A 1 301 ? -37.001 9.140 24.684 1.00 9.33 302 PRO A N 1
ATOM 2401 C CA . PRO A 1 301 ? -36.898 8.168 25.783 1.00 9.69 302 PRO A CA 1
ATOM 2402 C C . PRO A 1 301 ? -36.659 6.773 25.191 1.00 9.19 302 PRO A C 1
ATOM 2403 O O . PRO A 1 301 ? -37.224 6.403 24.173 1.00 10.86 302 PRO A O 1
ATOM 2407 N N . LEU A 1 302 ? -35.759 6.035 25.862 1.00 9.62 303 LEU A N 1
ATOM 2408 C CA . LEU A 1 302 ? -35.465 4.656 25.442 1.00 9.34 303 LEU A CA 1
ATOM 2409 C C . LEU A 1 302 ? -35.903 3.733 26.573 1.00 9.03 303 LEU A C 1
ATOM 2410 O O . LEU A 1 302 ? -35.378 3.829 27.688 1.00 9.66 303 LEU A O 1
ATOM 2415 N N . TYR A 1 303 ? -36.850 2.866 26.264 1.00 10.51 304 TYR A N 1
ATOM 2416 C CA . TYR A 1 303 ? -37.468 1.940 27.226 1.00 10.80 304 TYR A CA 1
ATOM 2417 C C . TYR A 1 303 ? -36.788 0.615 27.087 1.00 11.72 304 TYR A C 1
ATOM 2418 O O . TYR A 1 303 ? -36.020 0.353 26.155 1.00 11.87 304 TYR A O 1
ATOM 2427 N N . TRP A 1 304 ? -37.041 -0.284 28.063 1.00 12.24 305 TRP A N 1
ATOM 2428 C CA . TRP A 1 304 ? -36.407 -1.587 28.098 1.00 12.89 305 TRP A CA 1
ATOM 2429 C C . TRP A 1 304 ? -37.476 -2.616 28.457 1.00 13.72 305 TRP A C 1
ATOM 2430 O O . TRP A 1 304 ? -38.213 -2.463 29.428 1.00 15.43 305 TRP A O 1
ATOM 2441 N N . ASP A 1 305 ? -37.598 -3.654 27.600 1.00 14.36 306 ASP A N 1
ATOM 2442 C CA . ASP A 1 305 ? -38.660 -4.638 27.853 1.00 14.44 306 ASP A CA 1
ATOM 2443 C C . ASP A 1 305 ? -38.225 -5.617 28.920 1.00 14.21 306 ASP A C 1
ATOM 2444 O O . ASP A 1 305 ? -37.190 -5.589 29.508 1.00 13.75 306 ASP A O 1
ATOM 2449 N N . ASP A 1 306 ? -39.140 -6.568 29.213 1.00 16.75 307 ASP A N 1
ATOM 2450 C CA . ASP A 1 306 ? -38.875 -7.388 30.419 1.00 19.94 307 ASP A CA 1
ATOM 2451 C C . ASP A 1 306 ? -37.852 -8.462 30.116 1.00 16.20 307 ASP A C 1
ATOM 2452 O O . ASP A 1 306 ? -37.369 -9.091 31.067 1.00 24.54 307 ASP A O 1
ATOM 2457 N N . GLU A 1 307 ? -37.406 -8.621 28.902 1.00 16.93 308 GLU A N 1
ATOM 2458 C CA . GLU A 1 307 ? -36.239 -9.443 28.607 1.00 15.50 308 GLU A CA 1
ATOM 2459 C C . GLU A 1 307 ? -34.980 -8.563 28.541 1.00 16.92 308 GLU A C 1
ATOM 2460 O O . GLU A 1 307 ? -33.841 -9.011 28.275 1.00 20.15 308 GLU A O 1
ATOM 2466 N N . GLY A 1 308 ? -35.072 -7.257 28.735 1.00 17.08 309 GLY A N 1
ATOM 2467 C CA . GLY A 1 308 ? -33.829 -6.502 28.750 1.00 15.34 309 GLY A CA 1
ATOM 2468 C C . GLY A 1 308 ? -33.505 -5.801 27.453 1.00 14.06 309 GLY A C 1
ATOM 2469 O O . GLY A 1 308 ? -32.426 -5.165 27.347 1.00 21.85 309 GLY A O 1
ATOM 2470 N N . TRP A 1 309 ? -34.342 -5.904 26.445 1.00 12.27 310 TRP A N 1
ATOM 2471 C CA . TRP A 1 309 ? -34.053 -5.282 25.156 1.00 12.32 310 TRP A CA 1
ATOM 2472 C C . TRP A 1 309 ? -34.655 -3.906 25.040 1.00 11.91 310 TRP A C 1
ATOM 2473 O O . TRP A 1 309 ? -35.788 -3.684 25.483 1.00 13.58 310 TRP A O 1
ATOM 2484 N N . PRO A 1 310 ? -33.927 -2.958 24.450 1.00 12.29 311 PRO A N 1
ATOM 2485 C CA . PRO A 1 310 ? -34.419 -1.598 24.343 1.00 11.59 311 PRO A CA 1
ATOM 2486 C C . PRO A 1 310 ? -35.465 -1.452 23.260 1.00 12.10 311 PRO A C 1
ATOM 2487 O O . PRO A 1 310 ? -35.485 -2.202 22.284 1.00 15.83 311 PRO A O 1
ATOM 2491 N N . TYR A 1 311 ? -36.327 -0.442 23.457 1.00 12.12 312 TYR A N 1
ATOM 2492 C CA . TYR A 1 311 ? -37.307 -0.108 22.412 1.00 13.23 312 TYR A CA 1
ATOM 2493 C C . TYR A 1 311 ? -37.695 1.343 22.566 1.00 12.06 312 TYR A C 1
ATOM 2494 O O . TYR A 1 311 ? -37.664 1.945 23.628 1.00 12.65 312 TYR A O 1
ATOM 2503 N N . LEU A 1 312 ? -38.111 1.890 21.432 1.00 13.22 313 LEU A N 1
ATOM 2504 C CA . LEU A 1 312 ? -38.698 3.227 21.406 1.00 13.01 313 LEU A CA 1
ATOM 2505 C C . LEU A 1 312 ? -40.208 3.158 21.495 1.00 17.47 313 LEU A C 1
ATOM 2506 O O . LEU A 1 312 ? -40.854 2.192 21.090 1.00 23.07 313 LEU A O 1
ATOM 2511 N N . SER A 1 313 ? -40.789 4.244 21.974 1.00 19.66 314 SER A N 1
ATOM 2512 C CA . SER A 1 313 ? -42.237 4.303 21.635 1.00 31.44 314 SER A CA 1
ATOM 2513 C C . SER A 1 313 ? -42.559 5.622 20.944 1.00 41.84 314 SER A C 1
ATOM 2514 O O . SER A 1 313 ? -41.661 6.396 20.586 1.00 59.45 314 SER A O 1
ATOM 2517 N N . VAL A 1 314 ? -43.823 5.903 20.719 1.00 52.73 315 VAL A N 1
ATOM 2518 C CA . VAL A 1 314 ? -44.449 7.072 20.144 1.00 50.06 315 VAL A CA 1
ATOM 2519 C C . VAL A 1 314 ? -43.729 8.361 20.522 1.00 71.39 315 VAL A C 1
ATOM 2520 O O . VAL A 1 314 ? -42.532 8.498 20.293 1.00 102.75 315 VAL A O 1
#